Protein AF-A0A2J6TA24-F1 (afdb_monomer)

Structure (mmCIF, N/CA/C/O backbone):
data_AF-A0A2J6TA24-F1
#
_entry.id   AF-A0A2J6TA24-F1
#
loop_
_atom_site.group_PDB
_atom_site.id
_atom_site.type_symbol
_atom_site.label_atom_id
_atom_site.label_alt_id
_atom_site.label_comp_id
_atom_site.label_asym_id
_atom_site.label_entity_id
_atom_site.label_seq_id
_atom_site.pdbx_PDB_ins_code
_atom_site.Cartn_x
_atom_site.Cartn_y
_atom_site.Cartn_z
_atom_site.occupancy
_atom_site.B_iso_or_equiv
_atom_site.auth_seq_id
_atom_site.auth_comp_id
_atom_site.auth_asym_id
_atom_site.auth_atom_id
_atom_site.pdbx_PDB_model_num
ATOM 1 N N . MET A 1 1 ? 54.483 74.176 57.833 1.00 34.94 1 MET A N 1
ATOM 2 C CA . MET A 1 1 ? 53.573 74.358 58.986 1.00 34.94 1 MET A CA 1
ATOM 3 C C . MET A 1 1 ? 52.141 74.205 58.471 1.00 34.94 1 MET A C 1
ATOM 5 O O . MET A 1 1 ? 51.833 74.819 57.466 1.00 34.94 1 MET A O 1
ATOM 9 N N . LYS A 1 2 ? 51.379 73.284 59.084 1.00 38.56 2 LYS A N 1
ATOM 10 C CA . LYS A 1 2 ? 49.949 72.895 58.950 1.00 38.56 2 LYS A CA 1
ATOM 11 C C . LYS A 1 2 ? 49.025 73.611 57.936 1.00 38.56 2 LYS A C 1
ATOM 13 O O . LYS A 1 2 ? 48.916 74.826 57.982 1.00 38.56 2 LYS A O 1
ATOM 18 N N . LEU A 1 3 ? 48.203 72.821 57.226 1.00 31.16 3 LEU A N 1
ATOM 19 C CA . LEU A 1 3 ? 46.722 72.704 57.354 1.00 31.16 3 LEU A CA 1
ATOM 20 C C . LEU A 1 3 ? 46.199 71.888 56.148 1.00 31.16 3 LEU A C 1
ATOM 22 O O . LEU A 1 3 ? 46.428 72.261 55.009 1.00 31.16 3 LEU A O 1
ATOM 26 N N . ASN A 1 4 ? 45.793 70.631 56.329 1.00 32.22 4 ASN A N 1
ATOM 27 C CA . ASN A 1 4 ? 44.495 70.124 56.801 1.00 32.22 4 ASN A CA 1
ATOM 28 C C . ASN A 1 4 ? 43.375 70.215 55.745 1.00 32.22 4 ASN A C 1
ATOM 30 O O . ASN A 1 4 ? 42.898 71.289 55.393 1.00 32.22 4 ASN A O 1
ATOM 34 N N . THR A 1 5 ? 42.974 69.037 55.275 1.00 39.91 5 THR A N 1
ATOM 35 C CA . THR A 1 5 ? 41.894 68.728 54.341 1.00 39.91 5 THR A CA 1
ATOM 36 C C . THR A 1 5 ? 40.567 68.586 55.087 1.00 39.91 5 THR A C 1
ATOM 38 O O . THR A 1 5 ? 40.490 67.846 56.061 1.00 39.91 5 THR A O 1
ATOM 41 N N . SER A 1 6 ? 39.488 69.210 54.605 1.00 37.62 6 SER A N 1
ATOM 42 C CA . SER A 1 6 ? 38.134 68.657 54.767 1.00 37.62 6 SER A CA 1
ATOM 43 C C . SER A 1 6 ? 37.122 69.324 53.830 1.00 37.62 6 SER A C 1
ATOM 45 O O . SER A 1 6 ? 37.245 70.501 53.518 1.00 37.62 6 SER A O 1
ATOM 47 N N . MET A 1 7 ? 36.104 68.531 53.477 1.00 37.00 7 MET A N 1
ATOM 48 C CA . MET A 1 7 ? 34.818 68.864 52.843 1.00 37.00 7 MET A CA 1
ATOM 49 C C . MET A 1 7 ? 34.702 68.737 51.316 1.00 37.00 7 MET A C 1
ATOM 51 O O . MET A 1 7 ? 34.744 69.712 50.579 1.00 37.00 7 MET A O 1
ATOM 55 N N . LEU A 1 8 ? 34.370 67.515 50.877 1.00 39.22 8 LEU A N 1
ATOM 56 C CA . LEU A 1 8 ? 33.421 67.267 49.784 1.00 39.22 8 LEU A CA 1
ATOM 57 C C . LEU A 1 8 ? 32.411 66.184 50.237 1.00 39.22 8 LEU A C 1
ATOM 59 O O . LEU A 1 8 ? 32.807 65.244 50.935 1.00 39.22 8 LEU A O 1
ATOM 63 N N . PRO A 1 9 ? 31.111 66.317 49.910 1.00 41.62 9 PRO A N 1
ATOM 64 C CA . PRO A 1 9 ? 30.047 65.485 50.467 1.00 41.62 9 PRO A CA 1
ATOM 65 C C . PRO A 1 9 ? 29.928 64.106 49.798 1.00 41.62 9 PRO A C 1
ATOM 67 O O . PRO A 1 9 ? 30.135 63.933 48.599 1.00 41.62 9 PRO A O 1
ATOM 70 N N . ARG A 1 10 ? 29.547 63.114 50.613 1.00 39.59 10 ARG A N 1
ATOM 71 C CA . ARG A 1 10 ? 29.231 61.732 50.224 1.00 39.59 10 ARG A CA 1
ATOM 72 C C . ARG A 1 10 ? 27.859 61.658 49.542 1.00 39.59 10 ARG A C 1
ATOM 74 O O . ARG A 1 10 ? 26.855 61.889 50.207 1.00 39.59 10 ARG A O 1
ATOM 81 N N . PHE A 1 11 ? 27.804 61.186 48.298 1.00 43.47 11 PHE A N 1
ATOM 82 C CA . PHE A 1 11 ? 26.601 60.550 47.749 1.00 43.47 11 PHE A CA 1
ATOM 83 C C . PHE A 1 11 ? 26.676 59.039 48.007 1.00 43.47 11 PHE A C 1
ATOM 85 O O . PHE A 1 11 ? 27.570 58.351 47.517 1.00 43.47 11 PHE A O 1
ATOM 92 N N . ARG A 1 12 ? 25.765 58.525 48.843 1.00 44.34 12 ARG A N 1
ATOM 93 C CA . ARG A 1 12 ? 25.599 57.096 49.146 1.00 44.34 12 ARG A CA 1
ATOM 94 C C . ARG A 1 12 ? 24.385 56.545 48.390 1.00 44.34 12 ARG A C 1
ATOM 96 O O . ARG A 1 12 ? 23.278 57.001 48.623 1.00 44.34 12 ARG A O 1
ATOM 103 N N . GLY A 1 13 ? 24.627 55.511 47.583 1.00 51.22 13 GLY A N 1
ATOM 104 C CA . GLY A 1 13 ? 23.856 54.260 47.564 1.00 51.22 13 GLY A CA 1
ATOM 105 C C . GLY A 1 13 ? 22.378 54.284 47.157 1.00 51.22 13 GLY A C 1
ATOM 106 O O . GLY A 1 13 ? 21.516 54.209 48.021 1.00 51.22 13 GLY A O 1
ATOM 107 N N . LEU A 1 14 ? 22.124 54.208 45.851 1.00 45.28 14 LEU A N 1
ATOM 108 C CA . LEU A 1 14 ? 20.935 53.652 45.173 1.00 45.28 14 LEU A CA 1
ATOM 109 C C . LEU A 1 14 ? 21.471 53.331 43.757 1.00 45.28 14 LEU A C 1
ATOM 111 O O . LEU A 1 14 ? 22.055 54.209 43.140 1.00 45.28 14 LEU A O 1
ATOM 115 N N . ASP A 1 15 ? 21.605 52.114 43.230 1.00 54.78 15 ASP A N 1
ATOM 116 C CA . ASP A 1 15 ? 20.541 51.204 42.807 1.00 54.78 15 ASP A CA 1
ATOM 117 C C . ASP A 1 15 ? 21.184 49.930 42.203 1.00 54.78 15 ASP A C 1
ATOM 119 O O . ASP A 1 15 ? 21.179 49.691 40.996 1.00 54.78 15 ASP A O 1
ATOM 123 N N . VAL A 1 16 ? 21.811 49.086 43.028 1.00 52.69 16 VAL A N 1
ATOM 124 C CA . VAL A 1 16 ? 22.274 47.753 42.569 1.00 52.69 16 VAL A CA 1
ATOM 125 C C . VAL A 1 16 ? 21.195 46.688 42.806 1.00 52.69 16 VAL A C 1
ATOM 127 O O . VAL A 1 16 ? 21.101 45.710 42.068 1.00 52.69 16 VAL A O 1
ATOM 130 N N . ARG A 1 17 ? 20.308 46.904 43.787 1.00 48.50 17 ARG A N 1
ATOM 131 C CA . ARG A 1 17 ? 19.247 45.948 44.142 1.00 48.50 17 ARG A CA 1
ATOM 132 C C . ARG A 1 17 ? 18.110 45.894 43.115 1.00 48.50 17 ARG A C 1
ATOM 134 O O . ARG A 1 17 ? 17.566 44.816 42.902 1.00 48.50 17 ARG A O 1
ATOM 141 N N . LEU A 1 18 ? 17.804 47.000 42.430 1.00 46.88 18 LEU A N 1
ATOM 142 C CA . LEU A 1 18 ? 16.722 47.040 41.438 1.00 46.88 18 LEU A CA 1
ATOM 143 C C . LEU A 1 18 ? 17.060 46.254 40.156 1.00 46.88 18 LEU A C 1
ATOM 145 O O . LEU A 1 18 ? 16.196 45.578 39.609 1.00 46.88 18 LEU A O 1
ATOM 149 N N . ARG A 1 19 ? 18.329 46.258 39.716 1.00 48.25 19 ARG A N 1
ATOM 150 C CA . ARG A 1 19 ? 18.761 45.521 38.510 1.00 48.25 19 ARG A CA 1
ATOM 151 C C . ARG A 1 19 ? 18.772 44.000 38.695 1.00 48.25 19 ARG A C 1
ATOM 153 O O . ARG A 1 19 ? 18.521 43.275 37.738 1.00 48.25 19 ARG A O 1
ATOM 160 N N . LEU A 1 20 ? 19.022 43.511 39.911 1.00 49.38 20 LEU A N 1
ATOM 161 C CA . LEU A 1 20 ? 19.014 42.072 40.212 1.00 49.38 20 LEU A CA 1
ATOM 162 C C . LEU A 1 20 ? 17.593 41.485 40.233 1.00 49.38 20 LEU A C 1
ATOM 164 O O . LEU A 1 20 ? 17.397 40.349 39.806 1.00 49.38 20 LEU A O 1
ATOM 168 N N . LEU A 1 21 ? 16.592 42.268 40.652 1.00 49.81 21 LEU A N 1
ATOM 169 C CA . LEU A 1 21 ? 15.184 41.852 40.634 1.00 49.81 21 LEU A CA 1
ATOM 170 C C . LEU A 1 21 ? 14.632 41.722 39.204 1.00 49.81 21 LEU A C 1
ATOM 172 O O . LEU A 1 21 ? 13.911 40.769 38.917 1.00 49.81 21 LEU A O 1
ATOM 176 N N . SER A 1 22 ? 15.019 42.609 38.281 1.00 50.69 22 SER A N 1
ATOM 177 C CA . SER A 1 22 ? 14.573 42.544 36.878 1.00 50.69 22 SER A CA 1
ATOM 178 C C . SER A 1 22 ? 15.133 41.334 36.120 1.00 50.69 22 SER A C 1
ATOM 180 O O . SER A 1 22 ? 14.428 40.745 35.303 1.00 50.69 22 SER A O 1
ATOM 182 N N . VAL A 1 23 ? 16.373 40.921 36.411 1.00 53.31 23 VAL A N 1
ATOM 183 C CA . VAL A 1 23 ? 16.979 39.715 35.813 1.00 53.31 23 VAL A CA 1
ATOM 184 C C . VAL A 1 23 ? 16.347 38.443 36.385 1.00 53.31 23 VAL A C 1
ATOM 186 O O . VAL A 1 23 ? 16.075 37.508 35.635 1.00 53.31 23 VAL A O 1
ATOM 189 N N . ALA A 1 24 ? 16.030 38.417 37.683 1.00 52.88 24 ALA A N 1
ATOM 190 C CA . ALA A 1 24 ? 15.372 37.269 38.307 1.00 52.88 24 ALA A CA 1
ATOM 191 C C . ALA A 1 24 ? 13.962 37.013 37.737 1.00 52.88 24 ALA A C 1
ATOM 193 O O . ALA A 1 24 ? 13.605 35.864 37.482 1.00 52.88 24 ALA A O 1
ATOM 194 N N . VAL A 1 25 ? 13.181 38.063 37.457 1.00 53.34 25 VAL A N 1
ATOM 195 C CA . VAL A 1 25 ? 11.831 37.922 36.873 1.00 53.34 25 VAL A CA 1
ATOM 196 C C . VAL A 1 25 ? 11.879 37.412 35.422 1.00 53.34 25 VAL A C 1
ATOM 198 O O . VAL A 1 25 ? 11.054 36.583 35.039 1.00 53.34 25 VAL A O 1
ATOM 201 N N . LEU A 1 26 ? 12.880 37.812 34.629 1.00 49.28 26 LEU A N 1
ATOM 202 C CA . LEU A 1 26 ? 13.069 37.320 33.254 1.00 49.28 26 LEU A CA 1
ATOM 203 C C . LEU A 1 26 ? 13.514 35.847 33.193 1.00 49.28 26 LEU A C 1
ATOM 205 O O . LEU A 1 26 ? 13.104 35.122 32.284 1.00 49.28 26 LEU A O 1
ATOM 209 N N . VAL A 1 27 ? 14.289 35.375 34.175 1.00 52.00 27 VAL A N 1
ATOM 210 C CA . VAL A 1 27 ? 14.701 33.960 34.269 1.00 52.00 27 VAL A CA 1
ATOM 211 C C . VAL A 1 27 ? 13.534 33.064 34.710 1.00 52.00 27 VAL A C 1
ATOM 213 O O . VAL A 1 27 ? 13.377 31.957 34.200 1.00 52.00 27 VAL A O 1
ATOM 216 N N . VAL A 1 28 ? 12.643 33.547 35.583 1.00 50.69 28 VAL A N 1
ATOM 217 C CA . VAL A 1 28 ? 11.451 32.781 36.002 1.00 50.69 28 VAL A CA 1
ATOM 218 C C . VAL A 1 28 ? 10.386 32.726 34.892 1.00 50.69 28 VAL A C 1
ATOM 220 O O . VAL A 1 28 ? 9.741 31.690 34.699 1.00 50.69 28 VAL A O 1
ATOM 223 N N . ALA A 1 29 ? 10.246 33.790 34.093 1.00 48.44 29 ALA A N 1
ATOM 224 C CA . ALA A 1 29 ? 9.332 33.805 32.945 1.00 48.44 29 ALA A CA 1
ATOM 225 C C . ALA A 1 29 ? 9.790 32.884 31.792 1.00 48.44 29 ALA A C 1
ATOM 227 O O . ALA A 1 29 ? 8.957 32.288 31.109 1.00 48.44 29 ALA A O 1
ATOM 228 N N . SER A 1 30 ? 11.102 32.707 31.603 1.00 47.84 30 SER A N 1
ATOM 229 C CA . SER A 1 30 ? 11.664 31.779 30.605 1.00 47.84 30 SER A CA 1
ATOM 230 C C . SER A 1 30 ? 11.725 30.325 31.092 1.00 47.84 30 SER A C 1
ATOM 232 O O . SER A 1 30 ? 11.632 29.406 30.283 1.00 47.84 30 SER A O 1
ATOM 234 N N . ALA A 1 31 ? 11.773 30.083 32.405 1.00 44.00 31 ALA A N 1
ATOM 235 C CA . ALA A 1 31 ? 11.663 28.728 32.952 1.00 44.00 31 ALA A CA 1
ATOM 236 C C . ALA A 1 31 ? 10.246 28.139 32.805 1.00 44.00 31 ALA A C 1
ATOM 238 O O . ALA A 1 31 ? 10.090 26.934 32.618 1.00 44.00 31 ALA A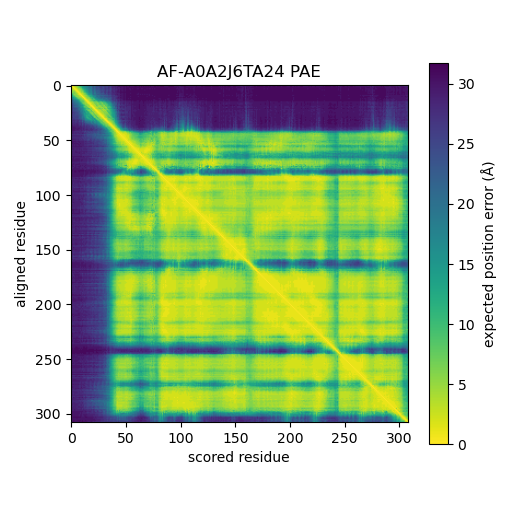 O 1
ATOM 239 N N . SER A 1 32 ? 9.208 28.980 32.829 1.00 42.41 32 SER A N 1
ATOM 240 C CA . SER A 1 32 ? 7.808 28.528 32.771 1.00 42.41 32 SER A CA 1
ATOM 241 C C . SER A 1 32 ? 7.370 28.050 31.378 1.00 42.41 32 SER A C 1
ATOM 243 O O . SER A 1 32 ? 6.426 27.273 31.264 1.00 42.41 32 SER A O 1
ATOM 245 N N . THR A 1 33 ? 8.067 28.455 30.312 1.00 44.00 33 THR A N 1
ATOM 246 C CA . THR A 1 33 ? 7.802 27.983 28.938 1.00 44.00 33 THR A CA 1
ATOM 247 C C . THR A 1 33 ? 8.558 26.700 28.583 1.00 44.00 33 THR A C 1
ATOM 249 O O . THR A 1 33 ? 8.147 25.985 27.673 1.00 44.00 33 THR A O 1
ATOM 252 N N . ALA A 1 34 ? 9.603 26.338 29.337 1.00 43.16 34 ALA A N 1
ATOM 253 C CA . ALA A 1 34 ? 10.367 25.105 29.123 1.00 43.16 34 ALA A CA 1
ATOM 254 C C . ALA A 1 34 ? 9.703 23.844 29.720 1.00 43.16 34 ALA A C 1
ATOM 256 O O . ALA A 1 34 ? 10.056 22.726 29.354 1.00 43.16 34 ALA A O 1
ATOM 257 N N . LEU A 1 35 ? 8.709 24.001 30.602 1.00 40.22 35 LEU A N 1
ATOM 258 C CA . LEU A 1 35 ? 7.983 22.891 31.242 1.00 40.22 35 LEU A CA 1
ATOM 259 C C . LEU A 1 35 ? 6.760 22.393 30.449 1.00 40.22 35 LEU A C 1
ATOM 261 O O . LEU A 1 35 ? 6.111 21.438 30.867 1.00 40.22 35 LEU A O 1
ATOM 265 N N . ALA A 1 36 ? 6.471 22.980 29.282 1.00 41.53 36 ALA A N 1
ATOM 266 C CA . ALA A 1 36 ? 5.414 22.518 28.377 1.00 41.53 36 ALA A CA 1
ATOM 267 C C . ALA A 1 36 ? 5.897 21.503 27.322 1.00 41.53 36 ALA A C 1
ATOM 269 O O . ALA A 1 36 ? 5.112 21.072 26.479 1.00 41.53 36 ALA A O 1
ATOM 270 N N . ALA A 1 37 ? 7.154 21.048 27.386 1.00 41.81 37 ALA A N 1
ATOM 271 C CA . ALA A 1 37 ? 7.550 19.794 26.753 1.00 41.81 37 ALA A CA 1
ATOM 272 C C . ALA A 1 37 ? 7.026 18.641 27.619 1.00 41.81 37 ALA A C 1
ATOM 274 O O . ALA A 1 37 ? 7.776 17.960 28.320 1.00 41.81 37 ALA A O 1
ATOM 275 N N . GLY A 1 38 ? 5.701 18.472 27.628 1.00 39.44 38 GLY A N 1
ATOM 276 C CA . GLY A 1 38 ? 5.059 17.336 28.257 1.00 39.44 38 GLY A CA 1
ATOM 277 C C . GLY A 1 38 ? 5.703 16.071 27.710 1.00 39.44 38 GLY A C 1
ATOM 278 O O . GLY A 1 38 ? 5.544 15.742 26.536 1.00 39.44 38 GLY A O 1
ATOM 279 N N . SER A 1 39 ? 6.447 15.370 28.563 1.00 47.97 39 SER A N 1
ATOM 280 C CA . SER A 1 39 ? 6.781 13.967 28.364 1.00 47.97 39 SER A CA 1
ATOM 281 C C . SER A 1 39 ? 5.452 13.231 28.251 1.00 4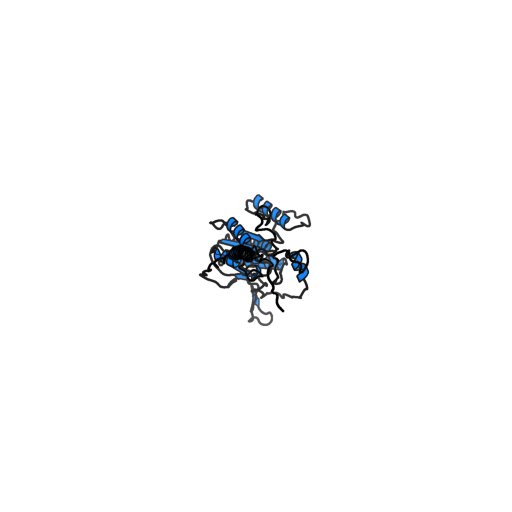7.97 39 SER A C 1
ATOM 283 O O . SER A 1 39 ? 4.842 12.841 29.249 1.00 47.97 39 SER A O 1
ATOM 285 N N . ARG A 1 40 ? 4.929 13.141 27.025 1.00 57.09 40 ARG A N 1
ATOM 286 C CA . ARG A 1 40 ? 3.750 12.351 26.710 1.00 57.09 40 ARG A CA 1
ATOM 287 C C . ARG A 1 40 ? 4.132 10.944 27.139 1.00 57.09 40 ARG A C 1
ATOM 289 O O . ARG A 1 40 ? 5.036 10.354 26.544 1.00 57.09 40 ARG A O 1
ATOM 296 N N . ARG A 1 41 ? 3.541 10.458 28.239 1.00 51.69 41 ARG A N 1
ATOM 297 C CA . ARG A 1 41 ? 3.790 9.105 28.751 1.00 51.69 41 ARG A CA 1
ATOM 298 C C . ARG A 1 41 ? 3.716 8.166 27.554 1.00 51.69 41 ARG A C 1
ATOM 300 O O . ARG A 1 41 ? 2.657 8.058 26.940 1.00 51.69 41 ARG A O 1
ATOM 307 N N . ARG A 1 42 ? 4.839 7.538 27.190 1.00 64.88 42 ARG A N 1
ATOM 308 C CA . ARG A 1 42 ? 4.854 6.533 26.125 1.00 64.88 42 ARG A CA 1
ATOM 309 C C . ARG A 1 42 ? 3.857 5.456 26.543 1.00 64.88 42 ARG A C 1
ATOM 311 O O . ARG A 1 42 ? 4.084 4.786 27.550 1.00 64.88 42 ARG A O 1
ATOM 318 N N . LYS A 1 43 ? 2.726 5.352 25.836 1.00 78.62 43 LYS A N 1
ATOM 319 C CA . LYS A 1 43 ? 1.737 4.304 26.098 1.00 78.62 43 LYS A CA 1
ATOM 320 C C . LYS A 1 43 ? 2.441 2.972 25.842 1.00 78.62 43 LYS A C 1
ATOM 322 O O . LYS A 1 43 ? 3.005 2.771 24.767 1.00 78.62 43 LYS A O 1
ATOM 327 N N . ILE A 1 44 ? 2.482 2.112 26.855 1.00 83.69 44 ILE A N 1
ATOM 328 C CA . ILE A 1 44 ? 3.054 0.773 26.717 1.00 83.69 44 ILE A CA 1
ATOM 329 C C . ILE A 1 44 ? 2.131 -0.004 25.778 1.00 83.69 44 ILE A C 1
ATOM 331 O O . ILE A 1 44 ? 0.927 -0.068 26.018 1.00 83.69 44 ILE A O 1
ATOM 335 N N . ILE A 1 45 ? 2.693 -0.555 24.703 1.00 85.44 45 ILE A N 1
ATOM 336 C CA . ILE A 1 45 ? 1.971 -1.432 23.782 1.00 85.44 45 ILE A CA 1
ATOM 337 C C . ILE A 1 45 ? 2.154 -2.857 24.293 1.00 85.44 45 ILE A C 1
ATOM 339 O O . ILE A 1 45 ? 3.272 -3.373 24.309 1.00 85.44 45 ILE A O 1
ATOM 343 N N . MET A 1 46 ? 1.059 -3.483 24.710 1.00 84.56 46 MET A N 1
ATOM 344 C CA . MET A 1 46 ? 1.050 -4.889 25.095 1.00 84.56 46 MET A CA 1
ATOM 345 C C . MET A 1 46 ? 0.670 -5.719 23.871 1.00 84.56 46 MET A C 1
ATOM 347 O O . MET A 1 46 ? -0.453 -5.639 23.386 1.00 84.56 46 MET A O 1
ATOM 351 N N . LEU A 1 47 ? 1.617 -6.496 23.346 1.00 86.06 47 LEU A N 1
ATOM 352 C CA . LEU A 1 47 ? 1.374 -7.370 22.201 1.00 86.06 47 LEU A CA 1
ATOM 353 C C . LEU A 1 47 ? 1.053 -8.775 22.695 1.00 86.06 47 LEU A C 1
ATOM 355 O O . LEU A 1 47 ? 1.916 -9.453 23.244 1.00 86.06 47 LEU A O 1
ATOM 359 N N . GLU A 1 48 ? -0.168 -9.240 22.454 1.00 81.12 48 GLU A N 1
ATOM 360 C CA . GLU A 1 48 ? -0.512 -10.642 22.714 1.00 81.12 48 GLU A CA 1
ATOM 361 C C . GLU A 1 48 ? 0.144 -11.574 21.670 1.00 81.12 48 GLU A C 1
ATOM 363 O O . GLU A 1 48 ? 0.499 -12.709 21.975 1.00 81.12 48 GLU A O 1
ATOM 368 N N . LYS A 1 49 ? 0.364 -11.096 20.434 1.00 79.25 49 LYS A N 1
ATOM 369 C CA . LYS A 1 49 ? 1.138 -11.799 19.395 1.00 79.25 49 LYS A CA 1
ATOM 370 C C . LYS A 1 49 ? 1.778 -10.807 18.422 1.00 79.25 49 LYS A C 1
ATOM 372 O O . LYS A 1 49 ? 1.182 -9.781 18.118 1.00 79.25 49 LYS A O 1
ATOM 377 N N . SER A 1 50 ? 2.954 -11.155 17.908 1.00 84.00 50 SER A N 1
ATOM 378 C CA . SER A 1 50 ? 3.690 -10.445 16.851 1.00 84.00 50 SER A CA 1
ATOM 379 C C . SER A 1 50 ? 4.408 -11.478 15.975 1.00 84.00 50 SER A C 1
ATOM 381 O O . SER A 1 50 ? 4.759 -12.545 16.493 1.00 84.00 50 SER A O 1
ATOM 383 N N . GLY A 1 51 ? 4.592 -11.245 14.671 1.00 82.81 51 GLY A N 1
ATOM 384 C CA . GLY A 1 51 ? 5.234 -12.253 13.830 1.00 82.81 51 GLY A CA 1
ATOM 385 C C . GLY A 1 51 ? 5.450 -11.883 12.366 1.00 82.81 51 GLY A C 1
ATOM 386 O O . GLY A 1 51 ? 6.000 -10.840 12.049 1.00 82.81 51 GLY A O 1
ATOM 387 N N . GLY A 1 52 ? 5.172 -12.850 11.496 1.00 81.38 52 GLY A N 1
ATOM 388 C CA . GLY A 1 52 ? 5.401 -12.794 10.055 1.00 81.38 52 GLY A CA 1
ATOM 389 C C . GLY A 1 52 ? 5.013 -14.123 9.436 1.00 81.38 52 GLY A C 1
ATOM 390 O O . GLY A 1 52 ? 5.524 -15.164 9.851 1.00 81.38 52 GLY A O 1
ATOM 391 N N . PHE A 1 53 ? 4.123 -14.128 8.448 1.00 82.56 53 PHE A N 1
ATOM 392 C CA . PHE A 1 53 ? 3.842 -15.319 7.652 1.00 82.56 53 PHE A CA 1
ATOM 393 C C . PHE A 1 53 ? 3.729 -15.002 6.169 1.00 82.56 53 PHE A C 1
ATOM 395 O O . PHE A 1 53 ? 3.201 -13.971 5.769 1.00 82.56 53 PHE A O 1
ATOM 402 N N . LYS A 1 54 ? 4.185 -15.946 5.344 1.00 85.25 54 LYS A N 1
ATOM 403 C CA . LYS A 1 54 ? 4.065 -15.863 3.889 1.00 85.25 54 LYS A CA 1
ATOM 404 C C . LYS A 1 54 ? 2.693 -16.373 3.442 1.00 85.25 54 LYS A C 1
ATOM 406 O O . LYS A 1 54 ? 2.188 -17.359 3.995 1.00 85.25 54 LYS A O 1
ATOM 411 N N . ILE A 1 55 ? 2.105 -15.737 2.435 1.00 85.81 55 ILE A N 1
ATOM 412 C CA . ILE A 1 55 ? 0.801 -16.106 1.875 1.00 85.81 55 ILE A CA 1
ATOM 413 C C . ILE A 1 55 ? 0.805 -16.027 0.347 1.00 85.81 55 ILE A C 1
ATOM 415 O O . ILE A 1 55 ? 1.498 -15.201 -0.241 1.00 85.81 55 ILE A O 1
ATOM 419 N N . GLY A 1 56 ? 0.063 -16.934 -0.289 1.00 84.44 56 GLY A N 1
ATOM 420 C CA . GLY A 1 56 ? 0.043 -17.079 -1.743 1.00 84.44 56 GLY A CA 1
ATOM 421 C C . GLY A 1 56 ? 1.385 -17.534 -2.331 1.00 84.44 56 GLY A C 1
ATOM 422 O O . GLY A 1 56 ? 2.178 -18.223 -1.670 1.00 84.44 56 GLY A O 1
ATOM 423 N N . GLY A 1 57 ? 1.605 -17.112 -3.578 1.00 83.38 57 GLY A N 1
ATOM 424 C CA . GLY A 1 57 ? 2.775 -17.376 -4.414 1.00 83.38 57 GLY A CA 1
ATOM 425 C C . GLY A 1 57 ? 2.756 -18.699 -5.170 1.00 83.38 57 GLY A C 1
ATOM 426 O O . GLY A 1 57 ? 1.843 -19.512 -5.041 1.00 83.38 57 GLY A O 1
ATOM 427 N N . THR A 1 58 ? 3.791 -18.888 -5.979 1.00 88.62 58 THR A N 1
ATOM 428 C CA . THR A 1 58 ? 3.924 -19.982 -6.946 1.00 88.62 58 THR A CA 1
ATOM 429 C C . THR A 1 58 ? 5.164 -20.806 -6.625 1.00 88.62 58 THR A C 1
ATOM 431 O O . THR A 1 58 ? 6.140 -20.292 -6.073 1.00 88.62 58 THR A O 1
ATOM 434 N N . VAL A 1 59 ? 5.130 -22.091 -6.970 1.00 90.25 59 VAL A N 1
ATOM 435 C CA . VAL A 1 59 ? 6.314 -22.953 -6.974 1.00 90.25 59 VAL A CA 1
ATOM 436 C C . VAL A 1 59 ? 6.656 -23.268 -8.423 1.00 90.25 59 VAL A C 1
ATOM 438 O O . VAL A 1 59 ? 5.827 -23.831 -9.132 1.00 90.25 59 VAL A O 1
ATOM 441 N N . ILE A 1 60 ? 7.853 -22.885 -8.861 1.00 90.88 60 ILE A N 1
ATOM 442 C CA . ILE A 1 60 ? 8.395 -23.267 -10.171 1.00 90.88 60 ILE A CA 1
ATOM 443 C C . ILE A 1 60 ? 9.479 -24.329 -9.990 1.00 90.88 60 ILE A C 1
ATOM 445 O O . ILE A 1 60 ? 10.086 -24.423 -8.922 1.00 90.88 60 ILE A O 1
ATOM 449 N N . THR A 1 61 ? 9.711 -25.126 -11.028 1.00 92.81 61 THR A N 1
ATOM 450 C CA . THR A 1 61 ? 10.737 -26.178 -11.042 1.00 92.81 61 THR A CA 1
ATOM 451 C C . THR A 1 61 ? 11.880 -25.752 -11.953 1.00 92.81 61 THR A C 1
ATOM 453 O O . THR A 1 61 ? 11.636 -25.114 -12.978 1.00 92.81 61 THR A O 1
ATOM 456 N N . ASP A 1 62 ? 13.113 -26.078 -11.577 1.00 88.81 62 ASP A N 1
ATOM 457 C CA . ASP A 1 62 ? 14.281 -25.827 -12.411 1.00 88.81 62 ASP A CA 1
ATOM 458 C C . ASP A 1 62 ? 14.202 -26.620 -13.729 1.00 88.81 62 ASP A C 1
ATOM 460 O O . ASP A 1 62 ? 13.859 -27.803 -13.748 1.00 88.81 62 ASP A O 1
ATOM 464 N N . GLY A 1 63 ? 14.521 -25.957 -14.844 1.00 87.69 63 GLY A N 1
ATOM 465 C CA . GLY A 1 63 ? 14.428 -26.556 -16.179 1.00 87.69 63 GLY A CA 1
ATOM 466 C C . GLY A 1 63 ? 15.493 -27.621 -16.468 1.00 87.69 63 GLY A C 1
ATOM 467 O O . GLY A 1 63 ? 15.347 -28.374 -17.427 1.00 87.69 63 GLY A O 1
ATOM 468 N N . THR A 1 64 ? 16.556 -27.692 -15.660 1.00 90.50 64 THR A N 1
ATOM 469 C CA . THR A 1 64 ? 17.680 -28.631 -15.815 1.00 90.50 64 THR A CA 1
ATOM 470 C C . THR A 1 64 ? 17.675 -29.749 -14.772 1.00 90.50 64 THR A C 1
ATOM 472 O O . THR A 1 64 ? 18.145 -30.851 -15.054 1.00 90.50 64 THR A O 1
ATOM 475 N N . ASN A 1 65 ? 17.106 -29.506 -13.589 1.00 89.06 65 ASN A N 1
ATOM 476 C CA . ASN A 1 65 ? 16.968 -30.481 -12.514 1.00 89.06 65 ASN A CA 1
ATOM 477 C C . ASN A 1 65 ? 15.553 -30.446 -11.901 1.00 89.06 65 ASN A C 1
ATOM 479 O O . ASN A 1 65 ? 15.292 -29.636 -11.009 1.00 89.06 65 ASN A O 1
ATOM 483 N N . PRO A 1 66 ? 14.664 -31.387 -12.273 1.00 87.81 66 PRO A N 1
ATOM 484 C CA . PRO A 1 66 ? 13.286 -31.438 -11.778 1.00 87.81 66 PRO A CA 1
ATOM 485 C C . PRO A 1 66 ? 13.134 -31.576 -10.254 1.00 87.81 66 PRO A C 1
ATOM 487 O O . PRO A 1 66 ? 12.052 -31.346 -9.722 1.00 87.81 66 PRO A O 1
ATOM 490 N N . ASN A 1 67 ? 14.199 -31.946 -9.535 1.00 92.19 67 ASN A N 1
ATOM 491 C CA . ASN A 1 67 ? 14.190 -32.054 -8.074 1.00 92.19 67 ASN A CA 1
ATOM 492 C C . ASN A 1 67 ? 14.466 -30.717 -7.363 1.00 92.19 67 ASN A C 1
ATOM 494 O O . ASN A 1 67 ? 14.434 -30.663 -6.133 1.00 92.19 67 ASN A O 1
ATOM 498 N N . GLN A 1 68 ? 14.765 -29.643 -8.099 1.00 90.56 68 GLN A N 1
ATOM 499 C CA . GLN A 1 68 ? 15.001 -28.313 -7.541 1.00 90.56 68 GLN A CA 1
ATOM 500 C C . GLN A 1 68 ? 13.806 -27.399 -7.819 1.00 90.56 68 GLN A C 1
ATOM 502 O O . GLN A 1 68 ? 13.384 -27.232 -8.960 1.00 90.56 68 GLN A O 1
ATOM 507 N N . THR A 1 69 ? 13.262 -26.786 -6.766 1.00 92.69 69 THR A N 1
ATOM 508 C CA . THR A 1 69 ? 12.079 -25.916 -6.854 1.00 92.69 69 THR A CA 1
ATOM 509 C C . THR A 1 69 ? 12.327 -24.546 -6.236 1.00 92.69 69 THR A C 1
ATOM 511 O O . THR A 1 69 ? 13.014 -24.444 -5.218 1.00 92.69 69 THR A O 1
ATOM 514 N N . LEU A 1 70 ? 11.683 -23.508 -6.772 1.00 88.75 70 LEU A N 1
ATOM 515 C CA . LEU A 1 70 ? 11.682 -22.150 -6.231 1.00 88.75 70 LEU A CA 1
ATOM 516 C C . LEU A 1 70 ? 10.264 -21.740 -5.817 1.00 88.75 70 LEU A C 1
ATOM 518 O O . LEU A 1 70 ? 9.358 -21.680 -6.640 1.00 88.75 70 LEU A O 1
ATOM 522 N N . SER A 1 71 ? 10.092 -21.408 -4.535 1.00 89.56 71 SER A N 1
ATOM 523 C CA . SER A 1 71 ? 8.886 -20.761 -4.005 1.00 89.56 71 SER A CA 1
ATOM 524 C C . SER A 1 71 ? 9.004 -19.240 -4.115 1.00 89.56 71 SER A C 1
ATOM 526 O O . SER A 1 71 ? 9.766 -18.633 -3.363 1.00 89.56 71 SER A O 1
ATOM 528 N N . CYS A 1 72 ? 8.222 -18.623 -4.993 1.00 87.25 72 CYS A N 1
ATOM 529 C CA . CYS A 1 72 ? 8.336 -17.212 -5.362 1.00 87.25 72 CYS A CA 1
ATOM 530 C C . CYS A 1 72 ? 6.973 -16.500 -5.386 1.00 87.25 72 CYS A C 1
ATOM 532 O O . CYS A 1 72 ? 5.923 -17.119 -5.214 1.00 87.25 72 CYS A O 1
ATOM 534 N N . ASN A 1 73 ? 6.995 -15.175 -5.553 1.00 88.12 73 ASN A N 1
ATOM 535 C CA . ASN A 1 73 ? 5.821 -14.299 -5.638 1.00 88.12 73 ASN A CA 1
ATOM 536 C C . ASN A 1 73 ? 4.833 -14.415 -4.448 1.00 88.12 73 ASN A C 1
ATOM 538 O O . ASN A 1 73 ? 3.620 -14.345 -4.635 1.00 88.12 73 ASN A O 1
ATOM 542 N N . ARG A 1 74 ? 5.328 -14.625 -3.221 1.00 83.69 74 ARG A N 1
ATOM 543 C CA . ARG A 1 74 ? 4.491 -14.674 -2.001 1.00 83.69 74 ARG A CA 1
ATOM 544 C C . ARG A 1 74 ? 4.307 -13.269 -1.423 1.00 83.69 74 ARG A C 1
ATOM 546 O O . ARG A 1 74 ? 5.229 -12.480 -1.514 1.00 83.69 74 ARG A O 1
ATOM 553 N N . GLY A 1 75 ? 3.188 -12.983 -0.766 1.00 68.75 75 GLY A N 1
ATOM 554 C CA . GLY A 1 75 ? 3.052 -11.825 0.130 1.00 68.75 75 GLY A CA 1
ATOM 555 C C . GLY A 1 75 ? 3.415 -12.174 1.582 1.00 68.75 75 GLY A C 1
ATOM 556 O O . GLY A 1 75 ? 3.572 -13.359 1.896 1.00 68.75 75 GLY A O 1
ATOM 557 N N . CYS A 1 76 ? 3.549 -11.188 2.481 1.00 65.44 76 CYS A N 1
ATOM 558 C CA . CYS A 1 76 ? 3.872 -11.416 3.906 1.00 65.44 76 CYS A CA 1
ATOM 559 C C . CYS A 1 76 ? 3.039 -10.550 4.877 1.00 65.44 76 CYS A C 1
ATOM 561 O O . CYS A 1 76 ? 2.955 -9.346 4.651 1.00 65.44 76 CYS A O 1
ATOM 563 N N . ILE A 1 77 ? 2.434 -11.145 5.929 1.00 61.53 77 ILE A N 1
ATOM 564 C CA . ILE A 1 77 ? 1.471 -10.501 6.866 1.00 61.53 77 ILE A CA 1
ATOM 565 C C . ILE A 1 77 ? 1.489 -11.117 8.320 1.00 61.53 77 ILE A C 1
ATOM 567 O O . ILE A 1 77 ? 2.083 -12.177 8.486 1.00 61.53 77 ILE A O 1
ATOM 571 N N . ASP A 1 78 ? 0.824 -10.508 9.342 1.00 51.19 78 ASP A N 1
ATOM 572 C CA . ASP A 1 78 ? 0.743 -10.845 10.810 1.00 51.19 78 ASP A CA 1
ATOM 573 C C . ASP A 1 78 ? -0.684 -10.834 11.490 1.00 51.19 78 ASP A C 1
ATOM 575 O O . ASP A 1 78 ? -1.188 -9.760 11.774 1.00 51.19 78 ASP A O 1
ATOM 579 N N . PRO A 1 79 ? -1.326 -11.941 11.939 1.00 45.97 79 PRO A N 1
ATOM 580 C CA . PRO A 1 79 ? -2.812 -12.088 12.045 1.00 45.97 79 PRO A CA 1
ATOM 581 C C . PRO A 1 79 ? -3.565 -11.752 13.374 1.00 45.97 79 PRO A C 1
ATOM 583 O O . PRO A 1 79 ? -3.100 -12.283 14.386 1.00 45.97 79 PRO A O 1
ATOM 586 N N . ARG A 1 80 ? -4.751 -11.040 13.353 1.00 48.59 80 ARG A N 1
ATOM 587 C CA . ARG A 1 80 ? -5.921 -10.867 14.323 1.00 48.59 80 ARG A CA 1
ATOM 588 C C . ARG A 1 80 ? -7.240 -10.201 13.740 1.00 48.59 80 ARG A C 1
ATOM 590 O O . ARG A 1 80 ? -7.295 -9.999 12.541 1.00 48.59 80 ARG A O 1
ATOM 597 N N . LYS A 1 81 ? -8.297 -9.911 14.555 1.00 59.41 81 LYS A N 1
ATOM 598 C CA . LYS A 1 81 ? -9.694 -9.453 14.207 1.00 59.41 81 LYS A CA 1
ATOM 599 C C . LYS A 1 81 ? -9.865 -7.918 14.033 1.00 59.41 81 LYS A C 1
ATOM 601 O O . LYS A 1 81 ? -9.420 -7.179 14.892 1.00 59.41 81 LYS A O 1
ATOM 606 N N . ILE A 1 82 ? -10.561 -7.477 12.980 1.00 68.88 82 ILE A N 1
ATOM 607 C CA . ILE A 1 82 ? -10.434 -6.169 12.294 1.00 68.88 82 ILE A CA 1
ATOM 608 C C . ILE A 1 82 ? -8.984 -5.738 12.068 1.00 68.88 82 ILE A C 1
ATOM 610 O O . ILE A 1 82 ? -8.253 -5.350 12.969 1.00 68.88 82 ILE A O 1
ATOM 614 N N . SER A 1 83 ? -8.571 -5.808 10.817 1.00 80.19 83 SER A N 1
ATOM 615 C CA . SER A 1 83 ? -7.177 -5.833 10.419 1.00 80.19 83 SER A CA 1
ATOM 616 C C . SER A 1 83 ? -6.847 -4.630 9.568 1.00 80.19 83 SER A C 1
ATOM 618 O O . SER A 1 83 ? -7.282 -4.558 8.417 1.00 80.19 83 SER A O 1
ATOM 620 N N . LEU A 1 84 ? -6.035 -3.719 10.102 1.00 89.50 84 LEU A N 1
ATOM 621 C CA . LEU A 1 84 ? -5.464 -2.639 9.308 1.00 89.50 84 LEU A CA 1
ATOM 622 C C . LEU A 1 84 ? -4.281 -3.181 8.512 1.00 89.50 84 LEU A C 1
ATOM 624 O O . LEU A 1 84 ? -3.205 -3.415 9.066 1.00 89.50 84 LEU A O 1
ATOM 628 N N . VAL A 1 85 ? -4.475 -3.378 7.212 1.00 92.44 85 VAL A N 1
ATOM 629 C CA . VAL A 1 85 ? -3.426 -3.792 6.280 1.00 92.44 85 VAL A CA 1
ATOM 630 C C . VAL A 1 85 ? -2.764 -2.558 5.692 1.00 92.44 85 VAL A C 1
ATOM 632 O O . VAL A 1 85 ? -3.256 -1.957 4.741 1.00 92.44 85 VAL A O 1
ATOM 635 N N . LEU A 1 86 ? -1.635 -2.182 6.287 1.00 94.06 86 LEU A N 1
ATOM 636 C CA . LEU A 1 86 ? -0.792 -1.080 5.852 1.00 94.06 86 LEU A CA 1
ATOM 637 C C . LEU A 1 86 ? 0.014 -1.511 4.624 1.00 94.06 86 LEU A C 1
ATOM 639 O O . LEU A 1 86 ? 0.856 -2.415 4.703 1.00 94.06 86 LEU A O 1
ATOM 643 N N . TRP A 1 87 ? -0.248 -0.855 3.496 1.00 94.31 87 TRP A N 1
ATOM 644 C CA . TRP A 1 87 ? 0.277 -1.225 2.188 1.00 94.31 87 TRP A CA 1
ATOM 645 C C . TRP A 1 87 ? 0.810 0.001 1.433 1.00 94.31 87 TRP A C 1
ATOM 647 O O . TRP A 1 87 ? 0.067 0.860 0.968 1.00 94.31 87 TRP A O 1
ATOM 657 N N . HIS A 1 88 ? 2.129 0.079 1.281 1.00 93.12 88 HIS A N 1
ATOM 658 C CA . HIS A 1 88 ? 2.789 1.100 0.468 1.00 93.12 88 HIS A CA 1
ATOM 659 C C . HIS A 1 88 ? 3.197 0.500 -0.877 1.00 93.12 88 HIS A C 1
ATOM 661 O O . HIS A 1 88 ? 3.524 -0.678 -0.936 1.00 93.12 88 HIS A O 1
ATOM 667 N N . SER A 1 89 ? 3.265 1.306 -1.934 1.00 88.31 89 SER A N 1
ATOM 668 C CA . SER A 1 89 ? 3.697 0.890 -3.283 1.00 88.31 89 SER A CA 1
ATOM 669 C C . SER A 1 89 ? 5.110 0.299 -3.371 1.00 88.31 89 SER A C 1
ATOM 671 O O . SER A 1 89 ? 5.426 -0.359 -4.363 1.00 88.31 89 SER A O 1
ATOM 673 N N . SER A 1 90 ? 5.958 0.602 -2.382 1.00 86.75 90 SER A N 1
ATOM 674 C CA . SER A 1 90 ? 7.360 0.161 -2.320 1.00 86.75 90 SER A CA 1
ATOM 675 C C . SER A 1 90 ? 7.834 -0.388 -0.980 1.00 86.75 90 SER A C 1
ATOM 677 O O . SER A 1 90 ? 8.805 -1.136 -0.953 1.00 86.75 90 SER A O 1
ATOM 679 N N . SER A 1 91 ? 7.289 0.039 0.162 1.00 87.12 91 SER A N 1
ATOM 680 C CA . SER A 1 91 ? 7.911 -0.313 1.440 1.00 87.12 91 SER A CA 1
ATOM 681 C C . SER A 1 91 ? 7.005 -0.137 2.632 1.00 87.12 91 SER A C 1
ATOM 683 O O . SER A 1 91 ? 6.531 0.962 2.902 1.00 87.12 91 SER A O 1
ATOM 685 N N . THR A 1 92 ? 6.925 -1.172 3.456 1.00 89.44 92 THR A N 1
ATOM 686 C CA . THR A 1 92 ? 6.306 -1.085 4.780 1.00 89.44 92 THR A CA 1
ATOM 687 C C . THR A 1 92 ? 7.032 -0.129 5.737 1.00 89.44 92 THR A C 1
ATOM 689 O O . THR A 1 92 ? 6.434 0.320 6.714 1.00 89.44 92 THR A O 1
ATOM 692 N N . GLN A 1 93 ? 8.284 0.256 5.447 1.00 87.31 93 GLN A N 1
ATOM 693 C CA . GLN A 1 93 ? 9.077 1.172 6.277 1.00 87.31 93 GLN A CA 1
ATOM 694 C C . GLN A 1 93 ? 8.385 2.519 6.521 1.00 87.31 93 GLN A C 1
ATOM 696 O O . GLN A 1 93 ? 8.575 3.097 7.591 1.00 87.31 93 GLN A O 1
ATOM 701 N N . VAL A 1 94 ? 7.581 3.007 5.569 1.00 87.62 94 VAL A N 1
ATOM 702 C CA . VAL A 1 94 ? 6.902 4.312 5.678 1.00 87.62 94 VAL A CA 1
ATOM 703 C C . VAL A 1 94 ? 5.900 4.376 6.833 1.00 87.62 94 VAL A C 1
ATOM 705 O O . VAL A 1 94 ? 5.597 5.459 7.320 1.00 87.62 94 VAL A O 1
ATOM 708 N N . PHE A 1 95 ? 5.391 3.224 7.278 1.00 91.75 95 PHE A N 1
ATOM 709 C CA . PHE A 1 95 ? 4.411 3.133 8.359 1.00 91.75 95 PHE A CA 1
ATOM 710 C C . PHE A 1 95 ? 5.032 2.860 9.727 1.00 91.75 95 PHE A C 1
ATOM 712 O O . PHE A 1 95 ? 4.307 2.830 10.719 1.00 91.75 95 PHE A O 1
ATOM 719 N N . GLN A 1 96 ? 6.336 2.581 9.785 1.00 90.38 96 GLN A N 1
ATOM 720 C CA . GLN A 1 96 ? 7.035 2.268 11.031 1.00 90.38 96 GLN A CA 1
ATOM 721 C C . GLN A 1 96 ? 7.386 3.570 11.750 1.00 90.38 96 GLN A C 1
ATOM 723 O O . GLN A 1 96 ? 6.514 4.395 11.950 1.00 90.38 96 GLN A O 1
ATOM 728 N N . ASN A 1 97 ? 8.640 3.797 12.132 1.00 88.88 97 ASN A N 1
ATOM 729 C CA . ASN A 1 97 ? 9.044 5.069 12.714 1.00 88.88 97 ASN A CA 1
ATOM 730 C C . ASN A 1 97 ? 8.953 6.206 11.695 1.00 88.88 97 ASN A C 1
ATOM 732 O O . ASN A 1 97 ? 9.256 6.027 10.512 1.00 88.88 97 ASN A O 1
ATOM 736 N N . ARG A 1 98 ? 8.643 7.405 12.195 1.00 87.50 98 ARG A N 1
ATOM 737 C CA . ARG A 1 98 ? 8.931 8.633 11.453 1.00 87.50 98 ARG A CA 1
ATOM 738 C C . ARG A 1 98 ? 10.420 8.727 11.143 1.00 87.50 98 ARG A C 1
ATOM 740 O O . ARG A 1 98 ? 11.265 8.111 11.797 1.00 87.50 98 ARG A O 1
ATOM 747 N N . TRP A 1 99 ? 10.751 9.576 10.185 1.00 79.31 99 TRP A N 1
ATOM 748 C CA . TRP A 1 99 ? 12.125 9.800 9.750 1.00 79.31 99 TRP A CA 1
ATOM 749 C C . TRP A 1 99 ? 13.040 10.401 10.828 1.00 79.31 99 TRP A C 1
ATOM 751 O O . TRP A 1 99 ? 14.247 10.181 10.786 1.00 79.31 99 TRP A O 1
ATOM 761 N N . ASP A 1 100 ? 12.476 11.116 11.806 1.00 83.31 100 ASP A N 1
ATOM 762 C CA . ASP A 1 100 ? 13.177 11.616 12.999 1.00 83.31 100 ASP A CA 1
ATOM 763 C C . ASP A 1 100 ? 13.359 10.538 14.090 1.00 83.31 100 ASP A C 1
ATOM 765 O O . ASP A 1 100 ? 13.901 10.814 15.158 1.00 83.31 100 ASP A O 1
ATOM 769 N N . GLY A 1 101 ? 12.892 9.308 13.844 1.00 85.62 101 GLY A N 1
ATOM 770 C CA . GLY A 1 101 ? 12.849 8.214 14.816 1.00 85.62 101 GLY A CA 1
ATOM 771 C C . GLY A 1 101 ? 11.623 8.240 15.736 1.00 85.62 101 GLY A C 1
ATOM 772 O O . GLY A 1 101 ? 11.484 7.356 16.586 1.00 85.62 101 GLY A O 1
ATOM 773 N N . GLY A 1 102 ? 10.725 9.218 15.577 1.00 87.69 102 GLY A N 1
ATOM 774 C CA . GLY A 1 102 ? 9.488 9.338 16.347 1.00 87.69 102 GLY A CA 1
ATOM 775 C C . GLY A 1 102 ? 8.501 8.187 16.121 1.00 87.69 102 GLY A C 1
ATOM 776 O O . GLY A 1 102 ? 8.685 7.336 15.246 1.00 87.69 102 GLY A O 1
ATOM 777 N N . LEU A 1 103 ? 7.432 8.169 16.927 1.00 90.00 103 LEU A N 1
ATOM 778 C CA . LEU A 1 103 ? 6.316 7.234 16.748 1.00 90.00 103 LEU A CA 1
ATOM 779 C C . LEU A 1 103 ? 5.718 7.426 15.359 1.00 90.00 103 LEU A C 1
ATOM 781 O O . LEU A 1 103 ? 5.364 8.552 15.006 1.00 90.00 103 LEU A O 1
ATOM 785 N N . GLY A 1 104 ? 5.582 6.348 14.594 1.00 90.06 104 GLY A N 1
ATOM 786 C CA . GLY A 1 104 ? 4.822 6.422 13.362 1.00 90.06 104 GLY A CA 1
ATOM 787 C C . GLY A 1 104 ? 3.551 5.606 13.397 1.00 90.06 104 GLY A C 1
ATOM 788 O O . GLY A 1 104 ? 3.007 5.259 14.448 1.00 90.06 104 GLY A O 1
ATOM 789 N N . TYR A 1 105 ? 3.007 5.440 12.204 1.00 91.00 105 TYR A N 1
ATOM 790 C CA . TYR A 1 105 ? 1.593 5.171 12.001 1.00 91.00 105 TYR A CA 1
ATOM 791 C C . TYR A 1 105 ? 1.171 3.814 12.576 1.00 91.00 105 TYR A C 1
ATOM 793 O O . TYR A 1 105 ? 0.154 3.713 13.261 1.00 91.00 105 TYR A O 1
ATOM 801 N N . LYS A 1 106 ? 2.013 2.787 12.409 1.00 91.25 106 LYS A N 1
ATOM 802 C CA . LYS A 1 106 ? 1.826 1.456 12.996 1.00 91.25 106 LYS A CA 1
ATOM 803 C C . LYS A 1 106 ? 1.712 1.524 14.520 1.00 91.25 106 LYS A C 1
ATOM 805 O O . LYS A 1 106 ? 0.795 0.938 15.089 1.00 91.25 106 LYS A O 1
ATOM 810 N N . GLU A 1 107 ? 2.618 2.229 15.196 1.00 90.25 107 GLU A N 1
ATOM 811 C CA . GLU A 1 107 ? 2.589 2.352 16.656 1.00 90.25 107 GLU A CA 1
ATOM 812 C C . GLU A 1 107 ? 1.332 3.073 17.151 1.00 90.25 107 GLU A C 1
ATOM 814 O O . GLU A 1 107 ? 0.772 2.674 18.171 1.00 90.25 107 GLU A O 1
ATOM 819 N N . PHE A 1 108 ? 0.856 4.098 16.440 1.00 89.00 108 PHE A N 1
ATOM 820 C CA . PHE A 1 108 ? -0.360 4.809 16.833 1.00 89.00 108 PHE A CA 1
ATOM 821 C C . PHE A 1 108 ? -1.619 3.942 16.767 1.00 89.00 108 PHE A C 1
ATOM 823 O O . PHE A 1 108 ? -2.495 4.094 17.623 1.00 89.00 108 PHE A O 1
ATOM 830 N N . TRP A 1 109 ? -1.711 3.041 15.790 1.00 88.75 109 TRP A N 1
ATOM 831 C CA . TRP A 1 109 ? -2.825 2.098 15.680 1.00 88.75 109 TRP A CA 1
ATOM 832 C C . TRP A 1 109 ? -2.733 0.957 16.688 1.00 88.75 109 TRP A C 1
ATOM 834 O O . TRP A 1 109 ? -3.731 0.628 17.324 1.00 88.75 109 TRP A O 1
ATOM 844 N N . LEU A 1 110 ? -1.530 0.436 16.938 1.00 87.19 110 LEU A N 1
ATOM 845 C CA . LEU A 1 110 ? -1.311 -0.530 18.019 1.00 87.19 110 LEU A CA 1
ATOM 846 C C . LEU A 1 110 ? -1.664 0.067 19.390 1.00 87.19 110 LEU A C 1
ATOM 848 O O . LEU A 1 110 ? -2.233 -0.610 20.237 1.00 87.19 110 LEU A O 1
ATOM 852 N N . GLN A 1 111 ? -1.379 1.354 19.611 1.00 86.19 111 GLN A N 1
ATOM 853 C CA . GLN A 1 111 ? -1.807 2.075 20.814 1.00 86.19 111 GLN A CA 1
ATOM 854 C C . GLN A 1 111 ? -3.325 2.275 20.904 1.00 86.19 111 GLN A C 1
ATOM 856 O O . GLN A 1 111 ? -3.803 2.653 21.971 1.00 86.19 111 GLN A O 1
ATOM 861 N N . ARG A 1 112 ? -4.074 2.063 19.821 1.00 83.38 112 ARG A N 1
ATOM 862 C CA . ARG A 1 112 ? -5.544 2.099 19.773 1.00 83.38 112 ARG A CA 1
ATOM 863 C C . ARG A 1 112 ? -6.154 0.695 19.762 1.00 83.38 112 ARG A C 1
ATOM 865 O O . ARG A 1 112 ? -7.330 0.559 19.465 1.00 83.38 112 ARG A O 1
ATOM 872 N N . ASP A 1 113 ? -5.350 -0.324 20.067 1.00 81.06 113 ASP A N 1
ATOM 873 C CA . ASP A 1 113 ? -5.761 -1.728 20.138 1.00 81.06 113 ASP A CA 1
ATOM 874 C C . ASP A 1 113 ? -6.269 -2.304 18.799 1.00 81.06 113 ASP A C 1
ATOM 876 O O . ASP A 1 113 ? -6.925 -3.344 18.766 1.00 81.06 113 ASP A O 1
ATOM 880 N N . TYR A 1 114 ? -5.884 -1.681 17.676 1.00 82.06 114 TYR A N 1
ATOM 881 C CA . TYR A 1 114 ? -6.104 -2.226 16.337 1.00 82.06 114 TYR A CA 1
ATOM 882 C C . TYR A 1 114 ? -5.003 -3.231 15.980 1.00 82.06 114 TYR A C 1
ATOM 884 O O . TYR A 1 114 ? -3.812 -2.919 16.095 1.00 82.06 114 TYR A O 1
ATOM 892 N N . PRO A 1 115 ? -5.356 -4.421 15.473 1.00 83.62 115 PRO A N 1
ATOM 893 C CA . PRO A 1 115 ? -4.427 -5.272 14.749 1.00 83.62 115 PRO A CA 1
ATOM 894 C C . PRO A 1 115 ? -3.857 -4.588 13.513 1.00 83.62 115 PRO A C 1
ATOM 896 O O . PRO A 1 115 ? -4.585 -4.196 12.601 1.00 83.62 115 PRO A O 1
ATOM 899 N N . VAL A 1 116 ? -2.530 -4.490 13.467 1.00 87.44 116 VAL A N 1
ATOM 900 C CA . VAL A 1 116 ? -1.818 -3.847 12.365 1.00 87.44 116 VAL A CA 1
ATOM 901 C C . VAL A 1 116 ? -0.974 -4.854 11.608 1.00 87.44 116 VAL A C 1
ATOM 903 O O . VAL A 1 116 ? -0.174 -5.592 12.180 1.00 87.44 116 VAL A O 1
ATOM 906 N N . TYR A 1 117 ? -1.106 -4.800 10.293 1.00 88.31 117 TYR A N 1
ATOM 907 C CA . TYR A 1 117 ? -0.499 -5.703 9.345 1.00 88.31 117 TYR A CA 1
ATOM 908 C C . TYR A 1 117 ? 0.339 -4.921 8.352 1.00 88.31 117 TYR A C 1
ATOM 910 O O . TYR A 1 117 ? -0.165 -4.051 7.656 1.00 88.31 117 TYR A O 1
ATOM 918 N N . GLN A 1 118 ? 1.622 -5.241 8.261 1.00 91.75 118 GLN A N 1
ATOM 919 C CA . GLN A 1 118 ? 2.511 -4.635 7.274 1.00 91.75 118 GLN A CA 1
ATOM 920 C C . GLN A 1 118 ? 2.651 -5.571 6.079 1.00 91.75 118 GLN A C 1
ATOM 922 O O . GLN A 1 118 ? 3.274 -6.631 6.208 1.00 91.75 118 GLN A O 1
ATOM 927 N N . TRP A 1 119 ? 2.090 -5.170 4.940 1.00 92.44 119 TRP A N 1
ATOM 928 C CA . TRP A 1 119 ? 2.117 -5.949 3.708 1.00 92.44 119 TRP A CA 1
ATOM 929 C C . TRP A 1 119 ? 3.260 -5.515 2.799 1.00 92.44 119 TRP A C 1
ATOM 931 O O . TRP A 1 119 ? 3.325 -4.364 2.376 1.00 92.44 119 TRP A O 1
ATOM 941 N N . ASP A 1 120 ? 4.132 -6.470 2.485 1.00 91.94 120 ASP A N 1
ATOM 942 C CA . ASP A 1 120 ? 4.995 -6.381 1.311 1.00 91.94 120 ASP A CA 1
ATOM 943 C C . ASP A 1 120 ? 4.389 -7.275 0.222 1.00 91.94 120 ASP A C 1
ATOM 945 O O . ASP A 1 120 ? 4.293 -8.499 0.397 1.00 91.94 120 ASP A O 1
ATOM 949 N N . GLU A 1 121 ? 3.960 -6.668 -0.882 1.00 91.56 121 GLU A N 1
ATOM 950 C CA . GLU A 1 121 ? 3.477 -7.382 -2.065 1.00 91.56 121 GLU A CA 1
ATOM 951 C C . GLU A 1 121 ? 4.588 -8.204 -2.736 1.00 91.56 121 GLU A C 1
ATOM 953 O O . GLU A 1 121 ? 5.757 -7.852 -2.577 1.00 91.56 121 GLU A O 1
ATOM 958 N N . PRO A 1 122 ? 4.246 -9.265 -3.501 1.00 93.88 122 PRO A N 1
ATOM 959 C CA . PRO A 1 122 ? 5.211 -10.083 -4.233 1.00 93.88 122 PRO A CA 1
ATOM 960 C C . PRO A 1 122 ? 6.311 -9.277 -4.925 1.00 93.88 122 PRO A C 1
ATOM 962 O O . PRO A 1 122 ? 6.023 -8.280 -5.572 1.00 93.88 122 PRO A O 1
ATOM 965 N N . ARG A 1 123 ? 7.556 -9.767 -4.873 1.00 92.25 123 ARG A N 1
ATOM 966 C CA . ARG A 1 123 ? 8.739 -9.166 -5.521 1.00 92.25 123 ARG A CA 1
ATOM 967 C C . ARG A 1 123 ? 9.247 -7.875 -4.847 1.00 92.25 123 ARG A C 1
ATOM 969 O O . ARG A 1 123 ? 10.323 -7.409 -5.216 1.00 92.25 123 ARG A O 1
ATOM 976 N N . VAL A 1 124 ? 8.568 -7.354 -3.822 1.00 89.62 124 VAL A N 1
ATOM 977 C CA . VAL A 1 124 ? 8.943 -6.117 -3.112 1.00 89.62 124 VAL A CA 1
ATOM 978 C C . VAL A 1 124 ? 9.416 -6.415 -1.683 1.00 89.62 124 VAL A C 1
ATOM 980 O O . VAL A 1 124 ? 8.907 -7.301 -0.996 1.00 89.62 124 VAL A O 1
ATOM 983 N N . GLY A 1 125 ? 10.428 -5.679 -1.212 1.00 87.56 125 GLY A N 1
ATOM 984 C CA . GLY A 1 125 ? 10.883 -5.725 0.182 1.00 87.56 125 GLY A CA 1
ATOM 985 C C . GLY A 1 125 ? 11.219 -7.139 0.677 1.00 87.56 125 GLY A C 1
ATOM 986 O O . GLY A 1 125 ? 12.079 -7.825 0.118 1.00 87.56 125 GLY A O 1
ATOM 987 N N . ARG A 1 126 ? 10.527 -7.592 1.735 1.00 89.06 126 ARG A N 1
ATOM 988 C CA . ARG A 1 126 ? 10.711 -8.929 2.343 1.00 89.06 126 ARG A CA 1
ATOM 989 C C . ARG A 1 126 ? 10.268 -10.089 1.439 1.00 89.06 126 ARG A C 1
ATOM 991 O O . ARG A 1 126 ? 10.482 -11.248 1.799 1.00 89.06 126 ARG A O 1
ATOM 998 N N . THR A 1 127 ? 9.645 -9.810 0.296 1.00 89.69 127 THR A N 1
ATOM 999 C CA . THR A 1 127 ? 9.129 -10.822 -0.634 1.00 89.69 127 THR A CA 1
ATOM 1000 C C . THR A 1 127 ? 9.779 -10.760 -2.022 1.00 89.69 127 THR A C 1
ATOM 1002 O O . THR A 1 127 ? 9.227 -11.245 -3.010 1.00 89.69 127 THR A O 1
ATOM 1005 N N . ASN A 1 128 ? 11.005 -10.245 -2.093 1.00 88.81 128 ASN A N 1
ATOM 1006 C CA . ASN A 1 128 ? 11.792 -10.061 -3.318 1.00 88.81 128 ASN A CA 1
ATOM 1007 C C . ASN A 1 128 ? 12.168 -11.340 -4.108 1.00 88.81 128 ASN A C 1
ATOM 1009 O O . ASN A 1 128 ? 12.908 -11.260 -5.085 1.00 88.81 128 ASN A O 1
ATOM 1013 N N . TYR A 1 129 ? 11.670 -12.518 -3.725 1.00 89.31 129 TYR A N 1
ATOM 1014 C CA . TYR A 1 129 ? 11.856 -13.762 -4.475 1.00 89.31 129 TYR A CA 1
ATOM 1015 C C . TYR A 1 129 ? 10.859 -13.833 -5.637 1.00 89.31 129 TYR A C 1
ATOM 1017 O O . TYR A 1 129 ? 9.705 -14.236 -5.464 1.00 89.31 129 TYR A O 1
ATOM 1025 N N . ALA A 1 130 ? 11.314 -13.440 -6.824 1.00 91.00 130 ALA A N 1
ATOM 1026 C CA . ALA A 1 130 ? 10.519 -13.412 -8.045 1.00 91.00 130 ALA A CA 1
ATOM 1027 C C . ALA A 1 130 ? 10.588 -14.732 -8.829 1.00 91.00 130 ALA A C 1
ATOM 1029 O O . ALA A 1 130 ? 11.620 -15.397 -8.849 1.00 91.00 130 ALA A O 1
ATOM 1030 N N . CYS A 1 131 ? 9.491 -15.096 -9.504 1.00 91.88 131 CYS A N 1
ATOM 1031 C CA . CYS A 1 131 ? 9.483 -16.223 -10.455 1.00 91.88 131 CYS A CA 1
ATOM 1032 C C . CYS A 1 131 ? 9.997 -15.836 -11.852 1.00 91.88 131 CYS A C 1
ATOM 1034 O O . CYS A 1 131 ? 10.075 -16.681 -12.738 1.00 91.88 131 CYS A O 1
ATOM 1036 N N . VAL A 1 132 ? 10.285 -14.553 -12.060 1.00 90.44 132 VAL A N 1
ATOM 1037 C CA . VAL A 1 132 ? 10.789 -13.989 -13.312 1.00 90.44 132 VAL A CA 1
ATOM 1038 C C . VAL A 1 132 ? 12.036 -13.163 -13.005 1.00 90.44 132 VAL A C 1
ATOM 1040 O O . VAL A 1 132 ? 12.146 -12.644 -11.889 1.00 90.44 132 VAL A O 1
ATOM 1043 N N . PRO A 1 133 ? 12.977 -13.020 -13.952 1.00 88.88 133 PRO A N 1
ATOM 1044 C CA . PRO A 1 133 ? 14.108 -12.121 -13.775 1.00 88.88 133 PRO A CA 1
ATOM 1045 C C . PRO A 1 133 ? 13.636 -10.689 -13.500 1.00 88.88 133 PRO A C 1
ATOM 1047 O O . PRO A 1 133 ? 12.777 -10.166 -14.207 1.00 88.88 133 PRO A O 1
ATOM 1050 N N . ILE A 1 134 ? 14.226 -10.049 -12.491 1.00 84.00 134 ILE A N 1
ATOM 1051 C CA . ILE A 1 134 ? 14.050 -8.622 -12.211 1.00 84.00 134 ILE A CA 1
ATOM 1052 C C . ILE A 1 134 ? 15.415 -7.965 -12.349 1.00 84.00 134 ILE A C 1
ATOM 1054 O O . ILE A 1 134 ? 16.369 -8.349 -11.672 1.00 84.00 134 ILE A O 1
ATOM 1058 N N . THR A 1 135 ? 15.514 -6.979 -13.235 1.00 83.44 135 THR A N 1
ATOM 1059 C CA . THR A 1 135 ? 16.740 -6.206 -13.431 1.00 83.44 135 THR A CA 1
ATOM 1060 C C . THR A 1 135 ? 16.615 -4.873 -12.711 1.00 83.44 135 THR A C 1
ATOM 1062 O O . THR A 1 135 ? 15.706 -4.099 -12.995 1.00 83.44 135 THR A O 1
ATOM 1065 N N . TYR A 1 136 ? 17.555 -4.596 -11.808 1.00 81.81 136 TYR A N 1
ATOM 1066 C CA . TYR A 1 136 ? 17.707 -3.287 -11.186 1.00 81.81 136 TYR A CA 1
ATOM 1067 C C . TYR A 1 136 ? 18.901 -2.557 -11.794 1.00 81.81 136 TYR A C 1
ATOM 1069 O O . TYR A 1 136 ? 20.019 -3.078 -11.821 1.00 81.81 136 TYR A O 1
ATOM 1077 N N . CYS A 1 137 ? 18.668 -1.329 -12.245 1.00 83.12 137 CYS A N 1
ATOM 1078 C CA . CYS A 1 137 ? 19.719 -0.406 -12.642 1.00 83.12 137 CYS A CA 1
ATOM 1079 C C . CYS A 1 137 ? 19.590 0.864 -11.792 1.00 83.12 137 CYS A C 1
ATOM 1081 O O . CYS A 1 137 ? 18.545 1.515 -11.857 1.00 83.12 137 CYS A O 1
ATOM 1083 N N . PRO A 1 138 ? 20.623 1.241 -11.013 1.00 82.38 138 PRO A N 1
ATOM 1084 C CA . PRO A 1 138 ? 20.590 2.474 -10.240 1.00 82.38 138 PRO A CA 1
ATOM 1085 C C . PRO A 1 138 ? 20.321 3.687 -11.134 1.00 82.38 138 PRO A C 1
ATOM 1087 O O . PRO A 1 138 ? 20.953 3.856 -12.176 1.00 82.38 138 PRO A O 1
ATOM 1090 N N . PHE A 1 139 ? 19.417 4.562 -10.696 1.00 81.38 139 PHE A N 1
ATOM 1091 C CA . PHE A 1 139 ? 19.146 5.837 -11.354 1.00 81.38 139 PHE A CA 1
ATOM 1092 C C . PHE A 1 139 ? 19.132 6.962 -10.319 1.00 81.38 139 PHE A C 1
ATOM 1094 O O . PHE A 1 139 ? 18.535 6.836 -9.251 1.00 81.38 139 PHE A O 1
ATOM 1101 N N . TYR A 1 140 ? 19.738 8.100 -10.656 1.00 85.75 140 TYR A N 1
ATOM 1102 C CA . TYR A 1 140 ? 19.820 9.290 -9.804 1.00 85.75 140 TYR A CA 1
ATOM 1103 C C . TYR A 1 140 ? 18.479 10.052 -9.729 1.00 85.75 140 TYR A C 1
ATOM 1105 O O . TYR A 1 140 ? 18.346 11.155 -10.255 1.00 85.75 140 TYR A O 1
ATOM 1113 N N . ARG A 1 141 ? 17.449 9.452 -9.109 1.00 83.75 141 ARG A N 1
ATOM 1114 C CA . ARG A 1 141 ? 16.082 10.020 -9.015 1.00 83.75 141 ARG A CA 1
ATOM 1115 C C . ARG A 1 141 ? 15.814 10.837 -7.756 1.00 83.75 141 ARG A C 1
ATOM 1117 O O . ARG A 1 141 ? 14.692 11.305 -7.584 1.00 83.75 141 ARG A O 1
ATOM 1124 N N . ASP A 1 142 ? 16.784 11.025 -6.868 1.00 83.56 142 ASP A N 1
ATOM 1125 C CA . ASP A 1 142 ? 16.523 11.629 -5.554 1.00 83.56 142 ASP A CA 1
ATOM 1126 C C . ASP A 1 142 ? 15.928 13.037 -5.634 1.00 83.56 142 ASP A C 1
ATOM 1128 O O . ASP A 1 142 ? 15.023 13.356 -4.858 1.00 83.56 142 ASP A O 1
ATOM 1132 N N . ALA A 1 143 ? 16.365 13.845 -6.604 1.00 86.62 143 ALA A N 1
ATOM 1133 C CA . ALA A 1 143 ? 15.798 15.165 -6.863 1.00 86.62 143 ALA A CA 1
ATOM 1134 C C . ALA A 1 143 ? 14.351 15.084 -7.376 1.00 86.62 143 ALA A C 1
ATOM 1136 O O . ALA A 1 143 ? 13.475 15.779 -6.860 1.00 86.62 143 ALA A O 1
ATOM 1137 N N . ASN A 1 144 ? 14.067 14.191 -8.330 1.00 84.00 144 ASN A N 1
ATOM 1138 C CA . ASN A 1 144 ? 12.710 13.968 -8.841 1.00 84.00 144 ASN A CA 1
ATOM 1139 C C . ASN A 1 144 ? 11.772 13.465 -7.743 1.00 84.00 144 ASN A C 1
ATOM 1141 O O . ASN A 1 144 ? 10.670 13.990 -7.584 1.00 84.00 144 ASN A O 1
ATOM 1145 N N . ASN A 1 145 ? 12.224 12.493 -6.949 1.00 82.62 145 ASN A N 1
ATOM 1146 C CA . ASN A 1 145 ? 11.473 11.978 -5.813 1.00 82.62 145 ASN A CA 1
ATOM 1147 C C . ASN A 1 145 ? 11.169 13.112 -4.824 1.00 82.62 145 ASN A C 1
ATOM 1149 O O . ASN A 1 145 ? 10.108 13.120 -4.214 1.00 82.62 145 ASN A O 1
ATOM 1153 N N . PHE A 1 146 ? 12.079 14.076 -4.633 1.00 84.56 146 PHE A N 1
ATOM 1154 C CA . PHE A 1 146 ? 11.920 15.166 -3.654 1.00 84.56 146 PHE A CA 1
ATOM 1155 C C . PHE A 1 146 ? 10.698 15.997 -3.911 1.00 84.56 146 PHE A C 1
ATOM 1157 O O . PHE A 1 146 ? 9.868 16.175 -3.023 1.00 84.56 146 PHE A O 1
ATOM 1164 N N . VAL A 1 147 ? 10.608 16.444 -5.150 1.00 82.69 147 VAL A N 1
ATOM 1165 C CA . VAL A 1 147 ? 9.505 17.263 -5.605 1.00 82.69 147 VAL A CA 1
ATOM 1166 C C . VAL A 1 147 ? 8.241 16.409 -5.698 1.00 82.69 147 VAL A C 1
ATOM 1168 O O . VAL A 1 147 ? 7.188 16.844 -5.249 1.00 82.69 147 VAL A O 1
ATOM 1171 N N . SER A 1 148 ? 8.347 15.163 -6.181 1.00 81.19 148 SER A N 1
ATOM 1172 C CA . SER A 1 148 ? 7.191 14.259 -6.321 1.00 81.19 148 SER A CA 1
ATOM 1173 C C . SER A 1 148 ? 6.5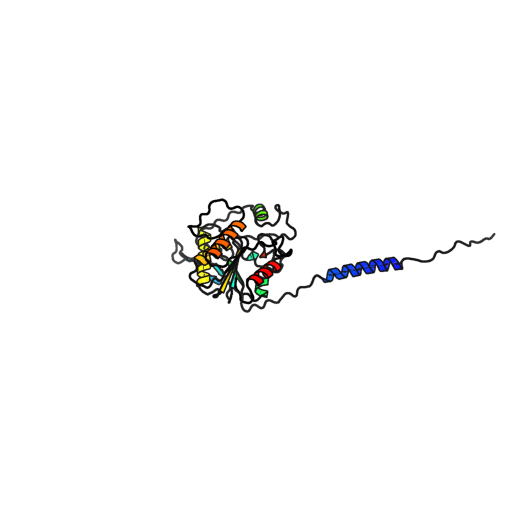53 13.886 -4.983 1.00 81.19 148 SER A C 1
ATOM 1175 O O . SER A 1 148 ? 5.340 13.756 -4.909 1.00 81.19 148 SER A O 1
ATOM 1177 N N . TRP A 1 149 ? 7.349 13.737 -3.921 1.00 83.94 149 TRP A N 1
ATOM 1178 C CA . TRP A 1 149 ? 6.851 13.469 -2.567 1.00 83.94 149 TRP A CA 1
ATOM 1179 C C . TRP A 1 149 ? 6.514 14.740 -1.784 1.00 83.94 149 TRP A C 1
ATOM 1181 O O . TRP A 1 149 ? 6.188 14.666 -0.602 1.00 83.94 149 TRP A O 1
ATOM 1191 N N . ASN A 1 150 ? 6.583 15.901 -2.440 1.00 87.00 150 ASN A N 1
ATOM 1192 C CA . ASN A 1 150 ? 6.270 17.199 -1.861 1.00 87.00 150 ASN A CA 1
ATOM 1193 C C . ASN A 1 150 ? 7.053 17.497 -0.567 1.00 87.00 150 ASN A C 1
ATOM 1195 O O . ASN A 1 150 ? 6.508 18.026 0.396 1.00 87.00 150 ASN A O 1
ATOM 1199 N N . PHE A 1 151 ? 8.347 17.168 -0.525 1.00 84.50 151 PHE A N 1
ATOM 1200 C CA . PHE A 1 151 ? 9.192 17.512 0.629 1.00 84.50 151 PHE A CA 1
ATOM 1201 C C . PHE A 1 151 ? 9.600 18.977 0.674 1.00 84.50 151 PHE A C 1
ATOM 1203 O O . PHE A 1 151 ? 10.011 19.475 1.722 1.00 84.50 151 PHE A O 1
ATOM 1210 N N . GLY A 1 152 ? 9.497 19.664 -0.455 1.00 84.88 152 GLY A N 1
ATOM 1211 C CA . GLY A 1 152 ? 9.854 21.059 -0.582 1.00 84.8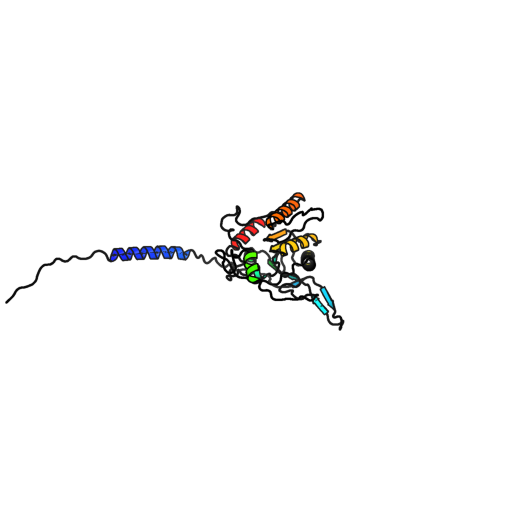8 152 GLY A CA 1
ATOM 1212 C C . GLY A 1 152 ? 9.855 21.519 -2.037 1.00 84.88 152 GLY A C 1
ATOM 1213 O O . GLY A 1 152 ? 9.685 20.696 -2.942 1.00 84.88 152 GLY A O 1
ATOM 1214 N N . PRO A 1 153 ? 10.053 22.823 -2.283 1.00 87.06 153 PRO A N 1
ATOM 1215 C CA . PRO A 1 153 ? 9.942 23.407 -3.620 1.00 87.06 153 PRO A CA 1
ATOM 1216 C C . PRO A 1 153 ? 11.049 22.951 -4.580 1.00 87.06 153 PRO A C 1
ATOM 1218 O O . PRO A 1 153 ? 10.862 22.968 -5.794 1.00 87.06 153 PRO A O 1
ATOM 1221 N N . SER A 1 154 ? 12.204 22.542 -4.054 1.00 89.69 154 SER A N 1
ATOM 1222 C CA . SER A 1 154 ? 13.350 22.072 -4.833 1.00 89.69 154 SER A CA 1
ATOM 1223 C C . SER A 1 154 ? 14.208 21.126 -4.005 1.00 89.69 154 SER A C 1
ATOM 1225 O O . SER A 1 154 ? 14.176 21.173 -2.778 1.00 89.69 154 SER A O 1
ATOM 1227 N N . TYR A 1 155 ? 14.994 20.271 -4.663 1.00 88.38 155 TYR A N 1
ATOM 1228 C CA . TYR A 1 155 ? 15.830 19.282 -3.980 1.00 88.38 155 TYR A CA 1
ATOM 1229 C C . TYR A 1 155 ? 16.679 19.912 -2.863 1.00 88.38 155 TYR A C 1
ATOM 1231 O O . TYR A 1 155 ? 17.316 20.941 -3.076 1.00 88.38 155 TYR A O 1
ATOM 1239 N N . LEU A 1 156 ? 16.655 19.298 -1.673 1.00 86.69 156 LEU A N 1
ATOM 1240 C CA . LEU A 1 156 ? 17.323 19.752 -0.438 1.00 86.69 156 LEU A CA 1
ATOM 1241 C C . LEU A 1 156 ? 16.814 21.077 0.157 1.00 86.69 156 LEU A C 1
ATOM 1243 O O . LEU A 1 156 ? 17.297 21.501 1.203 1.00 86.69 156 LEU A O 1
ATOM 1247 N N . THR A 1 157 ? 15.812 21.708 -0.451 1.00 90.00 157 THR A N 1
ATOM 1248 C CA . THR A 1 157 ? 15.092 22.844 0.131 1.00 90.00 157 THR A CA 1
ATOM 1249 C C . THR A 1 157 ? 13.784 22.320 0.690 1.00 90.00 157 THR A C 1
ATOM 1251 O O . THR A 1 157 ? 12.858 22.099 -0.075 1.00 90.00 157 THR A O 1
ATOM 1254 N N . PHE A 1 158 ? 13.712 22.060 1.994 1.00 84.69 158 PHE A N 1
ATOM 1255 C CA . PHE A 1 158 ? 12.525 21.470 2.616 1.00 84.69 158 PHE A CA 1
ATOM 1256 C C . PHE A 1 158 ? 11.454 22.516 2.941 1.00 84.69 158 PHE A C 1
ATOM 1258 O O . PHE A 1 158 ? 11.767 23.653 3.301 1.00 84.69 158 PHE A O 1
ATOM 1265 N N . TRP A 1 159 ? 10.185 22.104 2.898 1.00 82.25 159 TRP A N 1
ATOM 1266 C CA . TRP A 1 159 ? 9.147 22.782 3.673 1.00 82.25 159 TRP A CA 1
ATOM 1267 C C . TRP A 1 159 ? 9.484 22.686 5.175 1.00 82.25 159 TRP A C 1
ATOM 1269 O O . TRP A 1 159 ? 10.164 21.739 5.591 1.00 82.25 159 TRP A O 1
ATOM 1279 N N . PRO A 1 160 ? 9.025 23.623 6.023 1.00 74.31 160 PRO A N 1
ATOM 1280 C CA . PRO A 1 160 ? 9.193 23.495 7.469 1.00 74.31 160 PRO A CA 1
ATOM 1281 C C . PRO A 1 160 ? 8.684 22.132 7.976 1.00 74.31 160 PRO A C 1
ATOM 1283 O O . PRO A 1 160 ? 7.524 21.796 7.765 1.00 74.31 160 PRO A O 1
ATOM 1286 N N . GLY A 1 161 ? 9.553 21.349 8.630 1.00 62.69 161 GLY A N 1
ATOM 1287 C CA . GLY A 1 161 ? 9.221 20.011 9.150 1.00 62.69 161 GLY A CA 1
ATOM 1288 C C . GLY A 1 161 ? 9.435 18.835 8.183 1.00 62.69 161 GLY A C 1
ATOM 1289 O O . GLY A 1 161 ? 9.054 17.717 8.518 1.00 62.69 161 GLY A O 1
ATOM 1290 N N . GLY A 1 162 ? 10.034 19.061 7.009 1.00 57.47 162 GLY A N 1
ATOM 1291 C CA . GLY A 1 162 ? 10.314 18.007 6.028 1.00 57.47 162 GLY A CA 1
ATOM 1292 C C . GLY A 1 162 ? 11.381 16.990 6.466 1.00 57.47 162 GLY A C 1
ATOM 1293 O O . GLY A 1 162 ? 12.194 17.248 7.354 1.00 57.47 162 GLY A O 1
ATOM 1294 N N . ALA A 1 163 ? 11.384 15.821 5.820 1.00 58.66 163 ALA A N 1
ATOM 1295 C CA . ALA A 1 163 ? 12.185 14.670 6.226 1.00 58.66 163 ALA A CA 1
ATOM 1296 C C . ALA A 1 163 ? 12.696 13.800 5.051 1.00 58.66 163 ALA A C 1
ATOM 1298 O O . ALA A 1 163 ? 12.318 14.008 3.901 1.00 58.66 163 ALA A O 1
ATOM 1299 N N . VAL A 1 164 ? 13.612 12.855 5.330 1.00 55.22 164 VAL A N 1
ATOM 1300 C CA . VAL A 1 164 ? 14.468 12.166 4.332 1.00 55.22 164 VAL A CA 1
ATOM 1301 C C . VA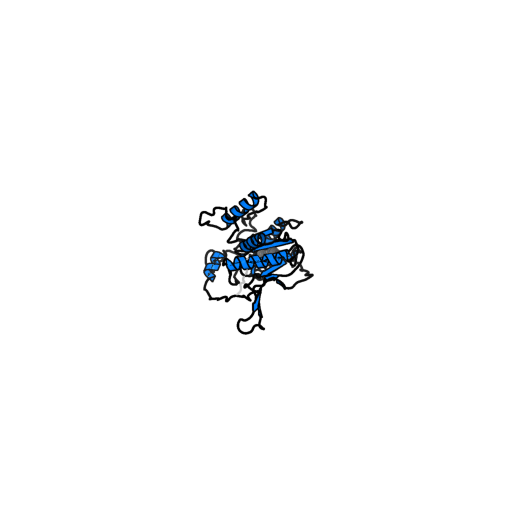L A 1 164 ? 14.081 10.693 4.103 1.00 55.22 164 VAL A C 1
ATOM 1303 O O . VAL A 1 164 ? 13.510 10.050 4.973 1.00 55.22 164 VAL A O 1
ATOM 1306 N N . ARG A 1 165 ? 14.407 10.153 2.916 1.00 55.28 165 ARG A N 1
ATOM 1307 C CA . ARG A 1 165 ? 13.821 8.929 2.327 1.00 55.28 165 ARG A CA 1
ATOM 1308 C C . ARG A 1 165 ? 14.493 7.604 2.671 1.00 55.28 165 ARG A C 1
ATOM 1310 O O . ARG A 1 165 ? 15.717 7.503 2.693 1.00 55.28 165 ARG A O 1
ATOM 1317 N N . LYS A 1 166 ? 13.669 6.550 2.652 1.00 52.81 166 LYS A N 1
ATOM 1318 C CA . LYS A 1 166 ? 14.020 5.213 2.137 1.00 52.81 166 LYS A CA 1
ATOM 1319 C C . LYS A 1 166 ? 12.940 4.756 1.145 1.00 52.81 166 LYS A C 1
ATOM 1321 O O . LYS A 1 166 ? 11.761 4.977 1.399 1.00 52.81 166 LYS A O 1
ATOM 1326 N N . ARG A 1 167 ? 13.336 4.144 0.025 1.00 64.81 167 ARG A N 1
ATOM 1327 C CA . ARG A 1 167 ? 12.440 3.603 -1.015 1.00 64.81 167 ARG A CA 1
ATOM 1328 C C . ARG A 1 167 ? 13.003 2.276 -1.537 1.00 64.81 167 ARG A C 1
ATOM 1330 O O . ARG A 1 167 ? 14.219 2.154 -1.655 1.00 64.81 167 ARG A O 1
ATOM 1337 N N . TYR A 1 168 ? 12.127 1.326 -1.858 1.00 65.75 168 TYR A N 1
ATOM 1338 C CA . TYR A 1 168 ? 12.437 0.199 -2.750 1.00 65.75 168 TYR A CA 1
ATOM 1339 C C . TYR A 1 168 ? 11.799 0.447 -4.125 1.00 65.75 168 TYR A C 1
ATOM 1341 O O . TYR A 1 168 ? 10.959 1.341 -4.269 1.00 65.75 168 TYR A O 1
ATOM 1349 N N . ASP A 1 169 ? 12.189 -0.320 -5.139 1.00 73.00 169 ASP A N 1
ATOM 1350 C CA . ASP A 1 169 ? 11.591 -0.183 -6.466 1.00 73.00 169 ASP A CA 1
ATOM 1351 C C . ASP A 1 169 ? 10.078 -0.406 -6.427 1.00 73.00 169 ASP A C 1
ATOM 1353 O O . ASP A 1 169 ? 9.576 -1.329 -5.787 1.00 73.00 169 ASP A O 1
ATOM 1357 N N . GLU A 1 170 ? 9.357 0.467 -7.126 1.00 73.94 170 GLU A N 1
ATOM 1358 C CA . GLU A 1 170 ? 7.918 0.322 -7.318 1.00 73.94 170 GLU A CA 1
ATOM 1359 C C . GLU A 1 170 ? 7.723 -0.435 -8.625 1.00 73.94 170 GLU A C 1
ATOM 1361 O O . GLU A 1 170 ? 8.064 0.060 -9.700 1.00 73.94 170 GLU A O 1
ATOM 1366 N N . LEU A 1 171 ? 7.229 -1.667 -8.533 1.00 83.88 171 LEU A N 1
ATOM 1367 C CA . LEU A 1 171 ? 6.955 -2.513 -9.691 1.00 83.88 171 LEU A CA 1
ATOM 1368 C C . LEU A 1 171 ? 5.582 -2.154 -10.285 1.00 83.88 171 LEU A C 1
ATOM 1370 O O . LEU A 1 171 ? 4.652 -2.953 -10.268 1.00 83.88 171 LEU A O 1
ATOM 1374 N N . ASP A 1 172 ? 5.439 -0.924 -10.781 1.00 84.00 172 ASP A N 1
ATOM 1375 C CA . ASP A 1 172 ? 4.171 -0.352 -11.269 1.00 84.00 172 ASP A CA 1
ATOM 1376 C C . ASP A 1 172 ? 3.925 -0.631 -12.758 1.00 84.00 172 ASP A C 1
ATOM 1378 O O . ASP A 1 172 ? 3.752 0.266 -13.578 1.00 84.00 172 ASP A O 1
ATOM 1382 N N . THR A 1 173 ? 3.926 -1.910 -13.117 1.00 87.69 173 THR A N 1
ATOM 1383 C CA . THR A 1 173 ? 3.516 -2.399 -14.444 1.00 87.69 173 THR A CA 1
ATOM 1384 C C . THR A 1 173 ? 2.175 -3.118 -14.329 1.00 87.69 173 THR A C 1
ATOM 1386 O O . THR A 1 173 ? 1.949 -3.746 -13.295 1.00 87.69 173 THR A O 1
ATOM 1389 N N . ASP A 1 174 ? 1.368 -3.168 -15.388 1.00 86.19 174 ASP A N 1
ATOM 1390 C CA . ASP A 1 174 ? 0.073 -3.875 -15.391 1.00 86.19 174 ASP A CA 1
ATOM 1391 C C . ASP A 1 174 ? 0.167 -5.321 -14.868 1.00 86.19 174 ASP A C 1
ATOM 1393 O O . ASP A 1 174 ? -0.633 -5.732 -14.025 1.00 86.19 174 ASP A O 1
ATOM 1397 N N . GLU A 1 175 ? 1.193 -6.074 -15.290 1.00 90.50 175 GLU A N 1
ATOM 1398 C CA . GLU A 1 175 ? 1.436 -7.449 -14.822 1.00 90.50 175 GLU A CA 1
ATOM 1399 C C . GLU A 1 175 ? 1.617 -7.509 -13.297 1.00 90.50 175 GLU A C 1
ATOM 1401 O O . GLU A 1 175 ? 0.984 -8.313 -12.615 1.00 90.50 175 GLU A O 1
ATOM 1406 N N . ASN A 1 176 ? 2.466 -6.640 -12.749 1.00 91.31 176 ASN A N 1
ATOM 1407 C CA . ASN A 1 176 ? 2.725 -6.575 -11.315 1.00 91.31 176 ASN A CA 1
ATOM 1408 C C . ASN A 1 176 ? 1.517 -6.042 -10.533 1.00 91.31 176 ASN A C 1
ATOM 1410 O O . ASN A 1 176 ? 1.211 -6.586 -9.479 1.00 91.31 176 ASN A O 1
ATOM 1414 N N . VAL A 1 177 ? 0.774 -5.052 -11.041 1.00 91.38 177 VAL A N 1
ATOM 1415 C CA . VAL A 1 177 ? -0.471 -4.585 -10.401 1.00 91.38 177 VAL A CA 1
ATOM 1416 C C . VAL A 1 177 ? -1.453 -5.744 -10.247 1.00 91.38 177 VAL A C 1
ATOM 1418 O O . VAL A 1 177 ? -1.975 -5.962 -9.151 1.00 91.38 177 VAL A O 1
ATOM 1421 N N . LEU A 1 178 ? -1.651 -6.529 -11.309 1.00 92.94 178 LEU A N 1
ATOM 1422 C CA . LEU A 1 178 ? -2.524 -7.698 -11.283 1.00 92.94 178 LEU A CA 1
ATOM 1423 C C . LEU A 1 178 ? -1.977 -8.807 -10.373 1.00 92.94 178 LEU A C 1
ATOM 1425 O O . LEU A 1 178 ? -2.738 -9.407 -9.614 1.00 92.94 178 LEU A O 1
ATOM 1429 N N . LEU A 1 179 ? -0.669 -9.072 -10.401 1.00 94.88 179 LEU A N 1
ATOM 1430 C CA . LEU A 1 179 ? -0.024 -10.035 -9.504 1.00 94.88 179 LEU A CA 1
ATOM 1431 C C . LEU A 1 179 ? -0.236 -9.661 -8.033 1.00 94.88 179 LEU A C 1
ATOM 1433 O O . LEU A 1 179 ? -0.605 -10.507 -7.218 1.00 94.88 179 LEU A O 1
ATOM 1437 N N . HIS A 1 180 ? -0.003 -8.395 -7.692 1.00 95.12 180 HIS A N 1
ATOM 1438 C CA . HIS A 1 180 ? -0.115 -7.893 -6.330 1.00 95.12 180 HIS A CA 1
ATOM 1439 C C . HIS A 1 180 ? -1.564 -7.926 -5.841 1.00 95.12 180 HIS A C 1
ATOM 1441 O O . HIS A 1 180 ? -1.815 -8.361 -4.717 1.00 95.12 180 HIS A O 1
ATOM 1447 N N . ALA A 1 181 ? -2.513 -7.523 -6.692 1.00 95.00 181 ALA A N 1
ATOM 1448 C CA . ALA A 1 181 ? -3.935 -7.564 -6.378 1.00 95.00 181 ALA A CA 1
ATOM 1449 C C . ALA A 1 181 ? -4.443 -9.002 -6.186 1.00 95.00 181 ALA A C 1
ATOM 1451 O O . ALA A 1 181 ? -5.125 -9.280 -5.207 1.00 95.00 181 ALA A O 1
ATOM 1452 N N . ASN A 1 182 ? -4.040 -9.945 -7.046 1.00 95.69 182 ASN A N 1
ATOM 1453 C CA . ASN A 1 182 ? -4.380 -11.363 -6.877 1.00 95.69 182 ASN A CA 1
ATOM 1454 C C . ASN A 1 182 ? -3.802 -11.952 -5.585 1.00 95.69 182 ASN A C 1
ATOM 1456 O O . ASN A 1 182 ? -4.482 -12.698 -4.884 1.00 95.69 182 ASN A O 1
ATOM 1460 N N . ALA A 1 183 ? -2.553 -11.618 -5.245 1.00 94.75 183 ALA A N 1
ATOM 1461 C CA . ALA A 1 183 ? -1.936 -12.092 -4.009 1.00 94.75 183 ALA A CA 1
ATOM 1462 C C . ALA A 1 183 ? -2.666 -11.561 -2.765 1.00 94.75 183 ALA A C 1
ATOM 1464 O O . ALA A 1 183 ? -2.870 -12.310 -1.807 1.00 94.75 183 ALA A O 1
ATOM 1465 N N . ALA A 1 184 ? -3.077 -10.291 -2.785 1.00 94.69 184 ALA A N 1
ATOM 1466 C CA . ALA A 1 184 ? -3.844 -9.686 -1.705 1.00 94.69 184 ALA A CA 1
ATOM 1467 C C . ALA A 1 184 ? -5.282 -10.232 -1.639 1.00 94.69 184 ALA A C 1
ATOM 1469 O O . ALA A 1 184 ? -5.764 -10.497 -0.540 1.00 94.69 184 ALA A O 1
ATOM 1470 N N . ALA A 1 185 ? -5.926 -10.495 -2.781 1.00 95.50 185 ALA A N 1
ATOM 1471 C CA . ALA A 1 185 ? -7.266 -11.083 -2.851 1.00 95.50 185 ALA A CA 1
ATOM 1472 C C . ALA A 1 185 ? -7.262 -12.511 -2.300 1.00 95.50 185 ALA A C 1
ATOM 1474 O O . ALA A 1 185 ? -8.049 -12.839 -1.419 1.00 95.50 185 ALA A O 1
ATOM 1475 N N . PHE A 1 186 ? -6.285 -13.327 -2.709 1.00 94.94 186 PHE A N 1
ATOM 1476 C CA . PHE A 1 186 ? -6.058 -14.648 -2.123 1.00 94.94 186 PHE A CA 1
ATOM 1477 C C . PHE A 1 186 ? -5.833 -14.564 -0.607 1.00 94.94 186 PHE A C 1
ATOM 1479 O O . PHE A 1 186 ? -6.335 -15.393 0.154 1.00 94.94 186 PHE A O 1
ATOM 1486 N N . ALA A 1 187 ? -5.072 -13.566 -0.147 1.00 92.25 187 ALA A N 1
ATOM 1487 C CA . ALA A 1 187 ? -4.822 -13.376 1.274 1.00 92.25 187 ALA A CA 1
ATOM 1488 C C . ALA A 1 187 ? -6.100 -13.016 2.046 1.00 92.25 187 ALA A C 1
ATOM 1490 O O . ALA A 1 187 ? -6.340 -13.602 3.106 1.00 92.25 187 ALA A O 1
ATOM 1491 N N . ALA A 1 188 ? -6.929 -12.124 1.499 1.00 92.44 188 ALA A N 1
ATOM 1492 C CA . ALA A 1 188 ? -8.228 -11.772 2.056 1.00 92.44 188 ALA A CA 1
ATOM 1493 C C . ALA A 1 188 ? -9.177 -12.978 2.100 1.00 92.44 188 ALA A C 1
ATOM 1495 O O . ALA A 1 188 ? -9.713 -13.309 3.159 1.00 92.44 188 ALA A O 1
ATOM 1496 N N . ASP A 1 189 ? -9.304 -13.692 0.982 1.00 94.00 189 ASP A N 1
ATOM 1497 C CA . ASP A 1 189 ? -10.211 -14.831 0.822 1.00 94.00 189 ASP A CA 1
ATOM 1498 C C . ASP A 1 189 ? -9.820 -16.025 1.700 1.00 94.00 189 ASP A C 1
ATOM 1500 O O . ASP A 1 189 ? -10.674 -16.802 2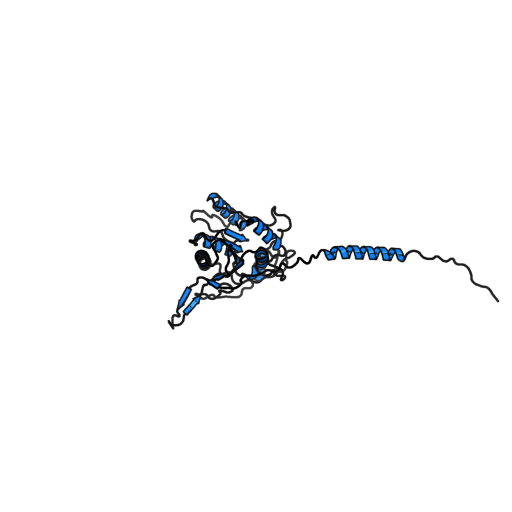.119 1.00 94.00 189 ASP A O 1
ATOM 1504 N N . SER A 1 190 ? -8.537 -16.153 2.051 1.00 91.12 190 SER A N 1
ATOM 1505 C CA . SER A 1 190 ? -8.060 -17.227 2.929 1.00 91.12 190 SER A CA 1
ATOM 1506 C C . SER A 1 190 ? -8.596 -17.160 4.366 1.00 91.12 190 SER A C 1
ATOM 1508 O O . SER A 1 190 ? -8.409 -18.111 5.125 1.00 91.12 190 SER A O 1
ATOM 1510 N N . GLY A 1 191 ? -9.144 -16.014 4.791 1.00 87.38 191 GLY A N 1
ATOM 1511 C CA . GLY A 1 191 ? -9.562 -15.753 6.174 1.00 87.38 191 GLY A CA 1
ATOM 1512 C C . GLY A 1 191 ? -8.410 -15.656 7.184 1.00 87.38 191 GLY A C 1
ATOM 1513 O O . GLY A 1 191 ? -8.631 -15.360 8.357 1.00 87.38 191 GLY A O 1
ATOM 1514 N N . ARG A 1 192 ? -7.151 -15.851 6.761 1.00 83.44 192 ARG A N 1
ATOM 1515 C CA . ARG A 1 192 ? -5.972 -15.786 7.648 1.00 83.44 192 ARG A CA 1
ATOM 1516 C C . ARG A 1 192 ? -5.712 -14.387 8.198 1.00 83.44 192 ARG A C 1
ATOM 1518 O O . ARG A 1 192 ? -4.984 -14.256 9.177 1.00 83.44 192 ARG A O 1
ATOM 1525 N N . LEU A 1 193 ? -6.283 -13.372 7.557 1.00 82.12 193 LEU A N 1
ATOM 1526 C CA . LEU A 1 193 ? -6.233 -11.974 7.972 1.00 82.12 193 LEU A CA 1
ATOM 1527 C C . LEU A 1 193 ? -7.437 -11.569 8.827 1.00 82.12 193 LEU A C 1
ATOM 1529 O O . LEU A 1 193 ? -7.553 -10.407 9.194 1.00 82.12 193 LEU A O 1
ATOM 1533 N N . GLY A 1 194 ? -8.329 -12.503 9.150 1.00 83.19 194 GLY A N 1
ATOM 1534 C CA . GLY A 1 194 ? -9.633 -12.190 9.715 1.00 83.19 194 GLY A CA 1
ATOM 1535 C C . GLY A 1 194 ? -10.669 -11.854 8.642 1.00 83.19 194 GLY A C 1
ATOM 1536 O O . GLY A 1 194 ? -10.406 -11.903 7.442 1.00 83.19 194 GLY A O 1
ATOM 1537 N N . ASP A 1 195 ? -11.865 -11.540 9.117 1.00 86.19 195 ASP A N 1
ATOM 1538 C CA . ASP A 1 195 ? -13.103 -11.325 8.363 1.00 86.19 195 ASP A CA 1
ATOM 1539 C C . ASP A 1 195 ? -13.502 -9.841 8.261 1.00 86.19 195 ASP A C 1
ATOM 1541 O O . ASP A 1 195 ? -14.565 -9.515 7.730 1.00 86.19 195 ASP A O 1
ATOM 1545 N N . GLY A 1 196 ? -12.642 -8.944 8.754 1.00 87.44 196 GLY A N 1
ATOM 1546 C CA . GLY A 1 196 ? -12.809 -7.494 8.700 1.00 87.44 196 GLY A CA 1
ATOM 1547 C C . GLY A 1 196 ? -11.523 -6.787 8.284 1.00 87.44 196 GLY A C 1
ATOM 1548 O O . GLY A 1 196 ? -10.735 -6.393 9.129 1.00 87.44 196 GLY A O 1
ATOM 1549 N N . LEU A 1 197 ? -11.254 -6.653 6.992 1.00 89.25 197 LEU A N 1
ATOM 1550 C CA . LEU A 1 197 ? -10.007 -6.084 6.481 1.00 89.25 197 LEU A CA 1
ATOM 1551 C C . LEU A 1 197 ? -10.218 -4.655 6.017 1.00 89.25 197 LEU A C 1
ATOM 1553 O O . LEU A 1 197 ? -11.125 -4.373 5.237 1.00 89.25 197 LEU A O 1
ATOM 1557 N N . VAL A 1 198 ? -9.314 -3.782 6.434 1.00 91.81 198 VAL A N 1
ATOM 1558 C CA . VAL A 1 198 ? -9.211 -2.420 5.927 1.00 91.81 198 VAL A CA 1
ATOM 1559 C C . VAL A 1 198 ? -7.830 -2.263 5.322 1.00 91.81 198 VAL A C 1
ATOM 1561 O O . VAL A 1 198 ? -6.824 -2.368 6.026 1.00 91.81 198 VAL A O 1
ATOM 1564 N N . TYR A 1 199 ? -7.766 -1.981 4.025 1.00 94.31 199 TYR A N 1
ATOM 1565 C CA . TYR A 1 199 ? -6.502 -1.631 3.388 1.00 94.31 199 TYR A CA 1
ATOM 1566 C C . TYR A 1 199 ? -6.210 -0.150 3.603 1.00 94.31 199 TYR A C 1
ATOM 1568 O O . TYR A 1 199 ? -6.956 0.704 3.136 1.00 94.31 199 TYR A O 1
ATOM 1576 N N . VAL A 1 200 ? -5.104 0.162 4.274 1.00 94.62 200 VAL A N 1
ATOM 1577 C CA . VAL A 1 200 ? -4.589 1.529 4.388 1.00 94.62 200 VAL A CA 1
ATOM 1578 C C . VAL A 1 200 ? -3.417 1.660 3.434 1.00 94.62 200 VAL A C 1
ATOM 1580 O O . VAL A 1 200 ? -2.360 1.059 3.631 1.00 94.62 200 VAL A O 1
ATOM 1583 N N . THR A 1 201 ? -3.628 2.409 2.361 1.00 94.94 201 THR A N 1
ATOM 1584 C CA . THR A 1 201 ? -2.777 2.368 1.174 1.00 94.94 201 THR A CA 1
ATOM 1585 C C . THR A 1 201 ? -2.166 3.715 0.842 1.00 94.94 201 THR A C 1
ATOM 1587 O O . THR A 1 201 ? -2.737 4.759 1.151 1.00 94.94 201 THR A O 1
ATOM 1590 N N . ASN A 1 202 ? -1.020 3.704 0.165 1.00 92.62 202 ASN A N 1
ATOM 1591 C CA . ASN A 1 202 ? -0.416 4.917 -0.376 1.00 92.62 202 ASN A CA 1
ATOM 1592 C C . ASN A 1 202 ? 0.174 4.700 -1.770 1.00 92.62 202 ASN A C 1
ATOM 1594 O O . ASN A 1 202 ? 0.667 3.614 -2.093 1.00 92.62 202 ASN A O 1
ATOM 1598 N N . LEU A 1 203 ? 0.070 5.739 -2.604 1.00 90.38 203 LEU A N 1
ATOM 1599 C CA . LEU A 1 203 ? 0.497 5.736 -4.001 1.00 90.38 203 LEU A CA 1
ATOM 1600 C C . LEU A 1 203 ? -0.170 4.586 -4.792 1.00 90.38 203 LEU A C 1
ATOM 1602 O O . LEU A 1 203 ? -1.398 4.425 -4.761 1.00 90.38 203 LEU A O 1
ATOM 1606 N N . ALA A 1 204 ? 0.609 3.775 -5.515 1.00 90.00 204 ALA A N 1
ATOM 1607 C CA . ALA A 1 204 ? 0.115 2.698 -6.373 1.00 90.00 204 ALA A CA 1
ATOM 1608 C C . ALA A 1 204 ? -0.654 1.615 -5.602 1.00 90.00 204 ALA A C 1
ATOM 1610 O O . ALA A 1 204 ? -1.524 0.954 -6.172 1.00 90.00 204 ALA A O 1
ATOM 1611 N N . ALA A 1 205 ? -0.391 1.458 -4.299 1.00 93.31 205 ALA A N 1
ATOM 1612 C CA . ALA A 1 205 ? -1.106 0.497 -3.469 1.00 93.31 205 ALA A CA 1
ATOM 1613 C C . ALA A 1 205 ? -2.617 0.773 -3.408 1.00 93.31 205 ALA A C 1
ATOM 1615 O O . ALA A 1 205 ? -3.388 -0.175 -3.296 1.00 93.31 205 ALA A O 1
ATOM 1616 N N . GLY A 1 206 ? -3.057 2.029 -3.561 1.00 93.19 206 GLY A N 1
ATOM 1617 C CA . GLY A 1 206 ? -4.488 2.351 -3.587 1.00 93.19 206 GLY A CA 1
ATOM 1618 C C . GLY A 1 206 ? -5.213 1.759 -4.795 1.00 93.19 206 GLY A C 1
ATOM 1619 O O . GLY A 1 206 ? -6.284 1.175 -4.642 1.00 93.19 206 GLY A O 1
ATOM 1620 N N . MET A 1 207 ? -4.608 1.810 -5.984 1.00 91.88 207 MET A N 1
ATOM 1621 C CA . MET A 1 207 ? -5.144 1.135 -7.169 1.00 91.88 207 MET A CA 1
ATOM 1622 C C . MET A 1 207 ? -5.103 -0.390 -7.000 1.00 91.88 207 MET A C 1
ATOM 1624 O O . MET A 1 207 ? -6.061 -1.083 -7.338 1.00 91.88 207 MET A O 1
ATOM 1628 N N . ARG A 1 208 ? -4.013 -0.927 -6.434 1.00 94.62 208 ARG A N 1
ATOM 1629 C CA . ARG A 1 208 ? -3.863 -2.372 -6.186 1.00 94.62 208 ARG A CA 1
ATOM 1630 C C . ARG A 1 208 ? -4.910 -2.896 -5.193 1.00 94.62 208 ARG A C 1
ATOM 1632 O O . ARG A 1 208 ? -5.437 -3.984 -5.406 1.00 94.62 208 ARG A O 1
ATOM 1639 N N . ALA A 1 209 ? -5.262 -2.132 -4.158 1.00 95.25 209 ALA A N 1
ATOM 1640 C CA . ALA A 1 209 ? -6.323 -2.491 -3.214 1.00 95.25 209 ALA A CA 1
ATOM 1641 C C . ALA A 1 209 ? -7.725 -2.419 -3.840 1.00 95.25 209 ALA A C 1
ATOM 1643 O O . ALA A 1 209 ? -8.537 -3.309 -3.606 1.00 95.25 209 ALA A O 1
ATOM 1644 N N . GLN A 1 210 ? -7.992 -1.443 -4.715 1.00 93.94 210 GLN A N 1
ATOM 1645 C CA . GLN A 1 210 ? -9.240 -1.419 -5.492 1.00 93.94 210 GLN A CA 1
ATOM 1646 C C . GLN A 1 210 ? -9.364 -2.664 -6.382 1.00 93.94 210 GLN A C 1
ATOM 1648 O O . GLN A 1 210 ? -10.384 -3.348 -6.362 1.00 93.94 210 GLN A O 1
ATOM 1653 N N . MET A 1 211 ? -8.294 -3.019 -7.100 1.00 94.06 211 MET A N 1
ATOM 1654 C CA . MET A 1 211 ? -8.236 -4.258 -7.884 1.00 94.06 211 MET A CA 1
ATOM 1655 C C . MET A 1 211 ? -8.390 -5.505 -7.004 1.00 94.06 211 MET A C 1
ATOM 1657 O O . MET A 1 211 ? -9.039 -6.464 -7.403 1.00 94.06 211 MET A O 1
ATOM 1661 N N . THR A 1 212 ? -7.832 -5.487 -5.793 1.00 96.06 212 THR A N 1
ATOM 1662 C CA . THR A 1 212 ? -7.983 -6.569 -4.808 1.00 96.06 212 THR A CA 1
ATOM 1663 C C . THR A 1 212 ? -9.448 -6.771 -4.433 1.00 96.06 212 THR A C 1
ATOM 1665 O O . THR A 1 212 ? -9.912 -7.905 -4.429 1.00 96.06 212 THR A O 1
ATOM 1668 N N . ALA A 1 213 ? -10.188 -5.689 -4.170 1.00 94.50 213 ALA A N 1
ATOM 1669 C CA . ALA A 1 213 ? -11.616 -5.756 -3.867 1.00 94.50 213 ALA A CA 1
ATOM 1670 C C . ALA A 1 213 ? -12.442 -6.291 -5.050 1.00 94.50 213 ALA A C 1
ATOM 1672 O O . ALA A 1 213 ? -13.392 -7.033 -4.835 1.00 94.50 213 ALA A O 1
ATOM 1673 N N . ILE A 1 214 ? -12.055 -5.966 -6.289 1.00 93.56 214 ILE A N 1
ATOM 1674 C CA . ILE A 1 214 ? -12.703 -6.484 -7.508 1.00 93.56 214 ILE A CA 1
ATOM 1675 C C . ILE A 1 214 ? -12.435 -7.986 -7.706 1.00 93.56 214 ILE A C 1
ATOM 1677 O O . ILE A 1 214 ? -13.304 -8.706 -8.190 1.00 93.56 214 ILE A O 1
ATOM 1681 N N . LEU A 1 215 ? -11.227 -8.454 -7.379 1.00 95.50 215 LEU A N 1
ATOM 1682 C CA . LEU A 1 215 ? -10.791 -9.840 -7.602 1.00 95.50 215 LEU A CA 1
ATOM 1683 C C . LEU A 1 215 ? -11.138 -10.793 -6.448 1.00 95.50 215 LEU A C 1
ATOM 1685 O O . LEU A 1 215 ? -11.117 -12.009 -6.635 1.00 95.50 215 LEU A O 1
ATOM 1689 N N . SER A 1 216 ? -11.395 -10.258 -5.256 1.00 95.81 216 SER A N 1
ATOM 1690 C CA . SER A 1 216 ? -11.738 -11.031 -4.063 1.00 95.81 216 SER A CA 1
ATOM 1691 C C . SER A 1 216 ? -13.125 -11.656 -4.197 1.00 95.81 216 SER A C 1
ATOM 1693 O O . SER A 1 216 ? -14.072 -11.015 -4.643 1.00 95.81 216 SER A O 1
ATOM 1695 N N . ASN A 1 217 ? -13.248 -12.916 -3.779 1.00 94.88 217 ASN A N 1
ATOM 1696 C CA . ASN A 1 217 ? -14.522 -13.641 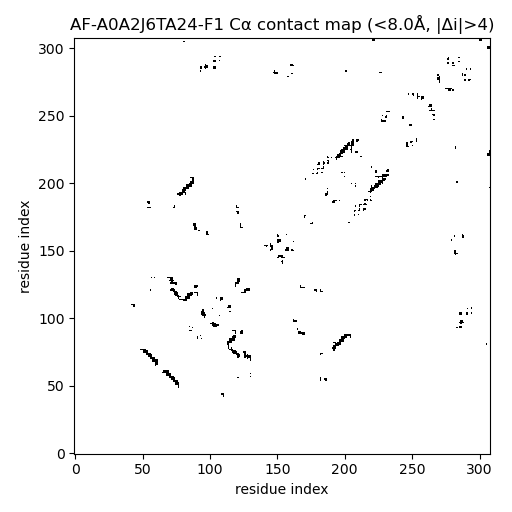-3.759 1.00 94.88 217 ASN A CA 1
ATOM 1697 C C . ASN A 1 217 ? -15.156 -13.684 -2.360 1.00 94.88 217 ASN A C 1
ATOM 1699 O O . ASN A 1 217 ? -16.180 -14.341 -2.164 1.00 94.88 217 ASN A O 1
ATOM 1703 N N . SER A 1 218 ? -14.539 -13.037 -1.369 1.00 92.75 218 SER A N 1
ATOM 1704 C CA . SER A 1 218 ? -15.018 -12.998 0.011 1.00 92.75 218 SER A CA 1
ATOM 1705 C C . SER A 1 218 ? -15.583 -11.632 0.388 1.00 92.75 218 SER A C 1
ATOM 1707 O O . SER A 1 218 ? -15.335 -10.613 -0.246 1.00 92.75 218 SER A O 1
ATOM 1709 N N . THR A 1 219 ? -16.314 -11.600 1.498 1.00 91.50 219 THR A N 1
ATOM 1710 C CA . THR A 1 219 ? -16.805 -10.365 2.126 1.00 91.50 219 THR A CA 1
ATOM 1711 C C . THR A 1 219 ? -15.875 -9.884 3.242 1.00 91.50 219 THR A C 1
ATOM 1713 O O . THR A 1 219 ? -16.301 -9.130 4.122 1.00 91.50 219 THR A O 1
ATOM 1716 N N . ASN A 1 220 ? -14.633 -10.379 3.275 1.00 92.00 220 ASN A N 1
ATOM 1717 C CA . ASN A 1 220 ? -13.689 -10.082 4.350 1.00 92.00 220 ASN A CA 1
ATOM 1718 C C . ASN A 1 220 ? -13.159 -8.648 4.246 1.00 92.00 220 ASN A C 1
ATOM 1720 O O . ASN A 1 220 ? -12.833 -8.057 5.266 1.00 92.00 220 ASN A O 1
ATOM 1724 N N . ILE A 1 221 ? -13.108 -8.064 3.045 1.00 93.25 221 ILE A N 1
ATOM 1725 C CA . ILE A 1 221 ? -12.685 -6.675 2.823 1.00 93.25 221 ILE A CA 1
ATOM 1726 C C . ILE A 1 221 ? -13.844 -5.735 3.171 1.00 93.25 221 ILE A C 1
ATOM 1728 O O . ILE A 1 221 ? -14.922 -5.839 2.591 1.00 93.25 221 ILE A O 1
ATOM 1732 N N . LYS A 1 222 ? -13.624 -4.834 4.132 1.00 90.31 222 LYS A N 1
ATOM 1733 C CA . LYS A 1 222 ? -14.617 -3.862 4.618 1.00 90.31 222 LYS A CA 1
ATOM 1734 C C . LYS A 1 222 ? -14.428 -2.477 4.033 1.00 90.31 222 LYS A C 1
ATOM 1736 O O . LYS A 1 222 ? -15.413 -1.797 3.802 1.00 90.31 222 LYS A O 1
ATOM 1741 N N . GLY A 1 223 ? -13.187 -2.088 3.753 1.00 90.94 223 GLY A N 1
ATOM 1742 C CA . GLY A 1 223 ? -12.912 -0.764 3.218 1.00 90.94 223 GLY A CA 1
ATOM 1743 C C . GLY A 1 223 ? -11.476 -0.583 2.751 1.00 90.94 223 GLY A C 1
ATOM 1744 O O . GLY A 1 223 ? -10.605 -1.436 2.952 1.00 90.94 223 GLY A O 1
ATOM 1745 N N . THR A 1 224 ? -11.235 0.547 2.094 1.00 92.50 224 THR A N 1
ATOM 1746 C CA . THR A 1 224 ? -9.902 0.990 1.681 1.00 92.50 224 THR A CA 1
ATOM 1747 C C . THR A 1 224 ? -9.750 2.475 1.977 1.00 92.50 224 THR A C 1
ATOM 1749 O O .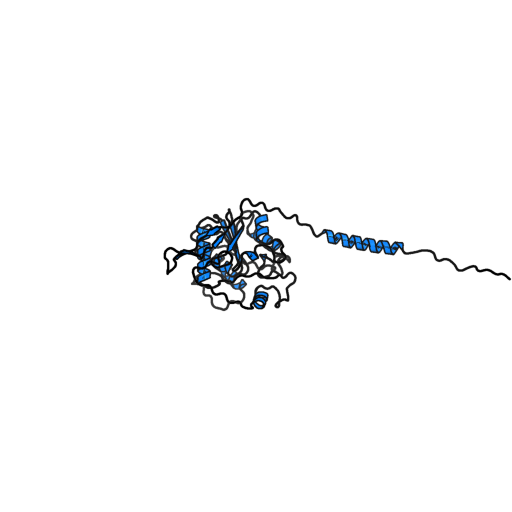 THR A 1 224 ? -10.509 3.289 1.463 1.00 92.50 224 THR A O 1
ATOM 1752 N N . VAL A 1 225 ? -8.723 2.829 2.745 1.00 93.50 225 VAL A N 1
ATOM 1753 C CA . VAL A 1 225 ? -8.268 4.207 2.939 1.00 93.50 225 VAL A CA 1
ATOM 1754 C C . VAL A 1 225 ? -7.085 4.435 2.001 1.00 93.50 225 VAL A C 1
ATOM 1756 O O . VAL A 1 225 ? -6.047 3.783 2.134 1.00 93.50 225 VAL A O 1
ATOM 1759 N N . ALA A 1 226 ? -7.236 5.316 1.011 1.00 93.00 226 ALA A N 1
ATOM 1760 C CA . ALA A 1 226 ? -6.236 5.526 -0.038 1.00 93.00 226 ALA A CA 1
ATOM 1761 C C . ALA A 1 226 ? -5.610 6.925 0.015 1.00 93.00 226 ALA A C 1
ATOM 1763 O O . ALA A 1 226 ? -6.202 7.905 -0.436 1.00 93.00 226 ALA A O 1
ATOM 1764 N N . TYR A 1 227 ? -4.372 7.009 0.506 1.00 91.62 227 TYR A N 1
ATOM 1765 C CA . TYR A 1 227 ? -3.603 8.252 0.546 1.00 91.62 227 TYR A CA 1
ATOM 1766 C C . TYR A 1 227 ? -2.898 8.501 -0.778 1.00 91.62 227 TYR A C 1
ATOM 1768 O O . TYR A 1 227 ? -2.001 7.751 -1.169 1.00 91.62 227 TYR A O 1
ATOM 1776 N N . GLU A 1 228 ? -3.281 9.589 -1.443 1.00 89.31 228 GLU A N 1
ATOM 1777 C CA . GLU A 1 228 ? -2.649 10.078 -2.673 1.00 89.31 228 GLU A CA 1
ATOM 1778 C C . GLU A 1 228 ? -2.428 8.971 -3.720 1.00 89.31 228 GLU A C 1
ATOM 1780 O O . GLU A 1 228 ? -1.331 8.788 -4.251 1.00 89.31 228 GLU A O 1
ATOM 1785 N N . SER A 1 229 ? -3.481 8.192 -4.001 1.00 89.06 229 SER A N 1
ATOM 1786 C CA . SER A 1 229 ? -3.382 7.110 -4.978 1.00 89.06 229 SER A CA 1
ATOM 1787 C C . SER A 1 229 ? -3.208 7.628 -6.406 1.00 89.06 229 SER A C 1
ATOM 1789 O O . SER A 1 229 ? -3.876 8.575 -6.824 1.00 89.06 229 SER A O 1
ATOM 1791 N N . ILE A 1 230 ? -2.337 6.956 -7.161 1.00 79.56 230 ILE A N 1
ATOM 1792 C CA . ILE A 1 230 ? -1.998 7.282 -8.554 1.00 79.56 230 ILE A CA 1
ATOM 1793 C C . ILE A 1 230 ? -2.891 6.571 -9.583 1.00 79.56 230 ILE A C 1
ATOM 1795 O O . ILE A 1 230 ? -2.554 6.509 -10.761 1.00 79.56 230 ILE A O 1
ATOM 1799 N N . GLY A 1 231 ? -4.016 5.989 -9.163 1.00 79.94 231 GLY A N 1
ATOM 1800 C CA . GLY A 1 231 ? -4.921 5.289 -10.070 1.00 79.94 231 GLY A CA 1
ATOM 1801 C C . GLY A 1 231 ? -6.220 4.862 -9.397 1.00 79.94 231 GLY A C 1
ATOM 1802 O O . GLY A 1 231 ? -6.250 4.584 -8.198 1.00 79.94 231 GLY A O 1
ATOM 1803 N N . TYR A 1 232 ? -7.292 4.815 -10.186 1.00 84.69 232 TYR A N 1
ATOM 1804 C CA . TYR A 1 232 ? -8.606 4.355 -9.746 1.00 84.69 232 TYR A CA 1
ATOM 1805 C C . TYR A 1 232 ? -9.183 3.390 -10.776 1.00 84.69 232 TYR A C 1
ATOM 1807 O O . TYR A 1 232 ? -9.008 3.594 -11.980 1.00 84.69 232 TYR A O 1
ATOM 1815 N N . ALA A 1 233 ? -9.836 2.333 -10.301 1.00 82.56 233 ALA A N 1
ATOM 1816 C CA . ALA A 1 233 ? -10.505 1.368 -11.160 1.00 82.56 233 ALA A CA 1
ATOM 1817 C C . ALA A 1 233 ? -11.868 1.926 -11.594 1.00 82.56 233 ALA A C 1
ATOM 1819 O O . ALA A 1 233 ? -12.683 2.308 -10.757 1.00 82.56 233 ALA A O 1
ATOM 1820 N N . PHE A 1 234 ? -12.116 1.956 -12.903 1.00 83.94 234 PHE A N 1
ATOM 1821 C CA . PHE A 1 234 ? -13.390 2.378 -13.483 1.00 83.94 234 PHE A CA 1
ATOM 1822 C C . PHE A 1 234 ? -13.997 1.241 -14.318 1.00 83.94 234 PHE A C 1
ATOM 1824 O O . PHE A 1 234 ? -13.247 0.457 -14.909 1.00 83.94 234 PHE A O 1
ATOM 1831 N N . PRO A 1 235 ? -15.337 1.147 -14.421 1.00 81.38 235 PRO A N 1
ATOM 1832 C CA . PRO A 1 235 ? -15.988 0.264 -15.383 1.00 81.38 235 PRO A CA 1
ATOM 1833 C C . PRO A 1 235 ? -15.531 0.572 -16.813 1.00 81.38 235 PRO A C 1
ATOM 1835 O O . PRO A 1 235 ? -15.338 1.732 -17.164 1.00 81.38 235 PRO A O 1
ATOM 1838 N N . ALA A 1 236 ? -15.438 -0.446 -17.671 1.00 77.88 236 ALA A N 1
ATOM 1839 C CA . ALA A 1 236 ? -15.020 -0.269 -19.068 1.00 77.88 236 ALA A CA 1
ATOM 1840 C C . ALA A 1 236 ? -15.934 0.682 -19.872 1.00 77.88 236 ALA A C 1
ATOM 1842 O O . ALA A 1 236 ? -15.502 1.280 -20.852 1.00 77.88 236 ALA A O 1
ATOM 1843 N N . SER A 1 237 ? -17.195 0.836 -19.452 1.00 76.44 237 SER A N 1
ATOM 1844 C CA . SER A 1 237 ? -18.161 1.779 -20.029 1.00 76.44 237 SER A CA 1
ATOM 1845 C C . SER A 1 237 ? -17.919 3.237 -19.626 1.00 76.44 237 SER A C 1
ATOM 1847 O O . SER A 1 237 ? -18.547 4.137 -20.184 1.00 76.44 237 SER A O 1
ATOM 1849 N N . PHE A 1 238 ? -17.045 3.489 -18.651 1.00 73.81 238 PHE A N 1
ATOM 1850 C CA . PHE A 1 238 ? -16.739 4.830 -18.183 1.00 73.81 238 PHE A CA 1
ATOM 1851 C C . PHE A 1 238 ? -15.761 5.492 -19.156 1.00 73.81 238 PHE A C 1
ATOM 1853 O O . PHE A 1 238 ? -14.591 5.124 -19.250 1.00 73.81 238 PHE A O 1
ATOM 1860 N N . ASN A 1 239 ? -16.256 6.464 -19.921 1.00 64.12 239 ASN A N 1
ATOM 1861 C CA . ASN A 1 239 ? -15.470 7.111 -20.962 1.00 64.12 239 ASN A CA 1
ATOM 1862 C C . ASN A 1 239 ? -14.457 8.096 -20.354 1.00 64.12 239 ASN A C 1
ATOM 1864 O O . ASN A 1 239 ? -14.792 9.236 -20.025 1.00 64.12 239 ASN A O 1
ATOM 1868 N N . ILE A 1 240 ? -13.206 7.661 -20.203 1.00 59.88 240 ILE A N 1
ATOM 1869 C CA . ILE A 1 240 ? -12.115 8.504 -19.704 1.00 59.88 240 ILE A CA 1
ATOM 1870 C C . ILE A 1 240 ? -11.500 9.262 -20.884 1.00 59.88 240 ILE A C 1
ATOM 1872 O O . ILE A 1 240 ? -10.524 8.829 -21.492 1.00 59.88 240 ILE A O 1
ATOM 1876 N N . THR A 1 241 ? -12.051 10.429 -21.213 1.00 47.25 241 THR A N 1
ATOM 1877 C CA . THR A 1 241 ? -11.468 11.319 -22.229 1.00 47.25 241 THR A CA 1
ATOM 1878 C C . THR A 1 241 ? -10.631 12.412 -21.559 1.00 47.25 241 THR A C 1
ATOM 1880 O O . THR A 1 241 ? -11.191 13.357 -21.007 1.00 47.25 241 THR A O 1
ATOM 1883 N N . GLY A 1 242 ? -9.298 12.308 -21.610 1.00 46.28 242 GLY A N 1
ATOM 1884 C CA . GLY A 1 242 ? -8.379 13.403 -21.256 1.00 46.28 242 GLY A CA 1
ATOM 1885 C C . GLY A 1 242 ? -7.197 13.013 -20.361 1.00 46.28 242 GLY A C 1
ATOM 1886 O O . GLY A 1 242 ? -7.290 12.118 -19.527 1.00 46.28 242 GLY A O 1
ATOM 1887 N N . PHE A 1 243 ? -6.076 13.731 -20.506 1.00 42.41 243 PHE A N 1
ATOM 1888 C CA . PHE A 1 243 ? -5.006 13.760 -19.503 1.00 42.41 243 PHE A CA 1
ATOM 1889 C C . PHE A 1 243 ? -5.527 14.515 -18.272 1.00 42.41 243 PHE A C 1
ATOM 1891 O O . PHE A 1 243 ? -5.487 15.747 -18.206 1.00 42.41 243 PHE A O 1
ATOM 1898 N N . TRP A 1 244 ? -6.081 13.783 -17.307 1.00 41.50 244 TRP A N 1
ATOM 1899 C CA . TRP A 1 244 ? -6.623 14.362 -16.081 1.00 41.50 244 TRP A CA 1
ATOM 1900 C C . TRP A 1 244 ? -5.490 14.824 -15.163 1.00 41.50 244 TRP A C 1
ATOM 1902 O O . TRP A 1 244 ? -4.927 14.065 -14.381 1.00 41.50 244 TRP A O 1
ATOM 1912 N N . ASN A 1 245 ? -5.159 16.112 -15.251 1.00 45.78 245 ASN A N 1
ATOM 1913 C CA . ASN A 1 245 ? -4.265 16.755 -14.301 1.00 45.78 245 ASN A CA 1
ATOM 1914 C C . ASN A 1 245 ? -4.866 16.758 -12.882 1.00 45.78 245 ASN A C 1
ATOM 1916 O O . ASN A 1 245 ? -5.963 17.273 -12.643 1.00 45.78 245 ASN A O 1
ATOM 1920 N N . ARG A 1 246 ? -4.030 16.266 -11.958 1.00 67.38 246 ARG A N 1
ATOM 1921 C CA . ARG A 1 246 ? -4.147 16.135 -10.496 1.00 67.38 246 ARG A CA 1
ATOM 1922 C C . ARG A 1 246 ? -5.089 15.031 -10.016 1.00 67.38 246 ARG A C 1
ATOM 1924 O O . ARG A 1 246 ? -6.296 15.231 -9.935 1.00 67.38 246 ARG A O 1
ATOM 1931 N N . TRP A 1 247 ? -4.475 13.920 -9.597 1.00 75.12 247 TRP A N 1
ATOM 1932 C CA . TRP A 1 247 ? -5.019 12.724 -8.936 1.00 75.12 247 TRP A CA 1
ATOM 1933 C C . TRP A 1 247 ? -6.272 12.954 -8.079 1.00 75.12 247 TRP A C 1
ATOM 1935 O O . TRP A 1 247 ? -7.232 12.209 -8.213 1.00 75.12 247 TRP A O 1
ATOM 1945 N N . ALA A 1 248 ? -6.339 14.049 -7.314 1.00 76.38 248 ALA A N 1
ATOM 1946 C CA . ALA A 1 248 ? -7.520 14.442 -6.539 1.00 76.38 248 ALA A CA 1
ATOM 1947 C C . ALA A 1 248 ? -8.826 14.569 -7.358 1.00 76.38 248 ALA A C 1
ATOM 1949 O O . ALA A 1 248 ? -9.912 14.339 -6.832 1.00 76.38 248 ALA A O 1
ATOM 1950 N N . ARG A 1 249 ? -8.766 14.957 -8.640 1.00 80.69 249 ARG A N 1
ATOM 1951 C CA . ARG A 1 249 ? -9.946 14.980 -9.524 1.00 80.69 249 ARG A CA 1
ATOM 1952 C C . ARG A 1 249 ? -10.400 13.570 -9.891 1.00 80.69 249 ARG A C 1
ATOM 1954 O O . ARG A 1 249 ? -11.599 13.317 -9.866 1.00 80.69 249 ARG A O 1
ATOM 1961 N N . MET A 1 250 ? -9.462 12.664 -10.174 1.00 84.31 250 MET A N 1
ATOM 1962 C CA . MET A 1 250 ? -9.776 11.254 -10.424 1.00 84.31 250 MET A CA 1
ATOM 1963 C C . MET A 1 250 ? -10.360 10.594 -9.176 1.00 84.31 250 MET A C 1
ATOM 1965 O O . MET A 1 250 ? -11.368 9.908 -9.290 1.00 84.31 250 MET A O 1
ATOM 1969 N N . SER A 1 251 ? -9.807 10.882 -7.992 1.00 87.50 251 SER A N 1
ATOM 1970 C CA . SER A 1 251 ? -10.360 10.425 -6.712 1.00 87.50 251 SER A CA 1
ATOM 1971 C C . SER A 1 251 ? -11.819 10.835 -6.552 1.00 87.50 251 SER A C 1
ATOM 1973 O O . SER A 1 251 ? -12.659 10.010 -6.215 1.00 87.50 251 SER A O 1
ATOM 1975 N N . ARG A 1 252 ? -12.139 12.110 -6.822 1.00 88.50 252 ARG A N 1
ATOM 1976 C CA . ARG A 1 252 ? -13.511 12.626 -6.701 1.00 88.50 252 ARG A CA 1
ATOM 1977 C C . ARG A 1 252 ? -14.457 11.993 -7.715 1.00 88.50 252 ARG A C 1
ATOM 1979 O O . ARG A 1 252 ? -15.589 11.696 -7.359 1.00 88.50 252 ARG A O 1
ATOM 1986 N N . ALA A 1 253 ? -14.000 11.767 -8.947 1.00 87.38 253 ALA A N 1
ATOM 1987 C CA . ALA A 1 253 ? -14.793 11.077 -9.962 1.00 87.38 253 ALA A CA 1
ATOM 1988 C C . ALA A 1 253 ? -15.071 9.617 -9.570 1.00 87.38 253 ALA A C 1
ATOM 1990 O O . ALA A 1 253 ? -16.207 9.166 -9.673 1.00 87.38 253 ALA A O 1
ATOM 1991 N N . ALA A 1 254 ? -14.057 8.904 -9.069 1.00 89.12 254 ALA A N 1
ATOM 1992 C CA . ALA A 1 254 ? -14.210 7.538 -8.581 1.00 89.12 254 ALA A CA 1
ATOM 1993 C C . ALA A 1 254 ? -15.176 7.471 -7.389 1.00 89.12 254 ALA A C 1
ATOM 1995 O O . ALA A 1 254 ? -16.106 6.674 -7.408 1.00 89.12 254 ALA A O 1
ATOM 1996 N N . ALA A 1 255 ? -15.015 8.348 -6.392 1.00 91.19 255 ALA A N 1
ATOM 1997 C CA . ALA A 1 255 ? -15.917 8.409 -5.244 1.00 91.19 255 ALA A CA 1
ATOM 1998 C C . ALA A 1 255 ? -17.359 8.753 -5.649 1.00 91.19 255 ALA A C 1
ATOM 2000 O O . ALA A 1 255 ? -18.296 8.117 -5.176 1.00 91.19 255 ALA A O 1
ATOM 2001 N N . GLY A 1 256 ? -17.537 9.711 -6.566 1.00 90.56 256 GLY A N 1
ATOM 2002 C CA . GLY A 1 256 ? -18.845 10.052 -7.125 1.00 90.56 256 GLY A CA 1
ATOM 2003 C C . GLY A 1 256 ? -19.523 8.844 -7.769 1.00 90.56 256 GLY A C 1
ATOM 2004 O O . GLY A 1 256 ? -20.652 8.526 -7.414 1.00 90.56 256 GLY A O 1
ATOM 2005 N N . LEU A 1 257 ? -18.800 8.114 -8.623 1.00 90.25 257 LEU A N 1
ATOM 2006 C CA . LEU A 1 257 ? -19.318 6.909 -9.267 1.00 90.25 257 LEU A CA 1
ATOM 2007 C C . LEU A 1 257 ? -19.650 5.799 -8.257 1.00 90.25 257 LEU A C 1
ATOM 2009 O O . LEU A 1 257 ? -20.687 5.156 -8.379 1.00 90.25 257 LEU A O 1
ATOM 2013 N N . ILE A 1 258 ? -18.801 5.578 -7.247 1.00 90.50 258 ILE A N 1
ATOM 2014 C CA . ILE A 1 258 ? -19.072 4.602 -6.179 1.00 90.50 258 ILE A CA 1
ATOM 2015 C C . ILE A 1 258 ? -20.385 4.949 -5.465 1.00 90.50 258 ILE A C 1
ATOM 2017 O O . ILE A 1 258 ? -21.227 4.072 -5.282 1.00 90.50 258 ILE A O 1
ATOM 2021 N N . ASN A 1 259 ? -20.581 6.220 -5.112 1.00 93.81 259 ASN A N 1
ATOM 2022 C CA . ASN A 1 259 ? -21.785 6.689 -4.425 1.00 93.81 259 ASN A CA 1
ATOM 2023 C C . ASN A 1 259 ? -23.035 6.605 -5.317 1.00 93.81 259 ASN A C 1
ATOM 2025 O O . ASN A 1 259 ? -24.094 6.192 -4.850 1.00 93.81 259 ASN A O 1
ATOM 2029 N N . GLU A 1 260 ? -22.922 6.934 -6.608 1.00 92.81 260 GLU A N 1
ATOM 2030 C CA . GLU A 1 260 ? -24.008 6.777 -7.590 1.00 92.81 260 GLU A CA 1
ATOM 2031 C C . GLU A 1 260 ? -24.454 5.316 -7.739 1.00 92.81 260 GLU A C 1
ATOM 2033 O O . GLU A 1 260 ? -25.635 5.042 -7.949 1.00 92.81 260 GLU A O 1
ATOM 2038 N N . LEU A 1 261 ? -23.522 4.373 -7.584 1.00 90.81 261 LEU A N 1
ATOM 2039 C CA . LEU A 1 261 ? -23.782 2.933 -7.621 1.00 90.81 261 LEU A CA 1
ATOM 2040 C C . LEU A 1 261 ? -24.216 2.353 -6.259 1.00 90.81 261 LEU A C 1
ATOM 2042 O O . LEU A 1 261 ? -24.360 1.137 -6.136 1.00 90.81 261 LEU A O 1
ATOM 2046 N N . GLY A 1 262 ? -24.448 3.196 -5.247 1.00 90.38 262 GLY A N 1
ATOM 2047 C CA . GLY A 1 262 ? -24.938 2.794 -3.922 1.00 90.38 262 GLY A CA 1
ATOM 2048 C C . GLY A 1 262 ? -23.855 2.390 -2.915 1.00 90.38 262 GLY A C 1
ATOM 2049 O O . GLY A 1 262 ? -24.184 1.862 -1.853 1.00 90.38 262 GLY A O 1
ATOM 2050 N N . GLY A 1 263 ? -22.578 2.618 -3.230 1.00 89.81 263 GLY A N 1
ATOM 2051 C CA . GLY A 1 263 ? -21.467 2.480 -2.288 1.00 89.81 263 GLY A CA 1
ATOM 2052 C C . GLY A 1 263 ? -21.289 3.707 -1.387 1.00 89.81 263 GLY A C 1
ATOM 2053 O O . GLY A 1 263 ? -22.085 4.643 -1.415 1.00 89.81 263 GLY A O 1
ATOM 2054 N N . GLN A 1 264 ? -20.223 3.693 -0.583 1.00 90.94 264 GLN A N 1
ATOM 2055 C CA . GLN A 1 264 ? -19.841 4.803 0.293 1.00 90.94 264 GLN A CA 1
ATOM 2056 C C . GLN A 1 264 ? -18.372 5.149 0.062 1.00 90.94 264 GLN A C 1
ATOM 2058 O O . GLN A 1 264 ? -17.484 4.340 0.322 1.00 90.94 264 GLN A O 1
ATOM 2063 N N . ALA A 1 265 ? -18.118 6.339 -0.470 1.00 91.62 265 ALA A N 1
ATOM 2064 C CA . ALA A 1 265 ? -16.780 6.841 -0.724 1.00 91.62 265 ALA A CA 1
ATOM 2065 C C . ALA A 1 265 ? -16.701 8.347 -0.465 1.00 91.62 265 ALA A C 1
ATOM 2067 O O . ALA A 1 265 ? -17.525 9.131 -0.944 1.00 91.62 265 ALA A O 1
ATOM 2068 N N . GLU A 1 266 ? -15.650 8.753 0.240 1.00 90.25 266 GLU A N 1
ATOM 2069 C CA . GLU A 1 266 ? -15.340 10.147 0.538 1.00 90.25 266 GLU A CA 1
ATOM 2070 C C . GLU A 1 266 ? -13.923 10.490 0.055 1.00 90.25 266 GLU A C 1
ATOM 2072 O O . GLU A 1 266 ? -13.009 9.667 0.102 1.00 90.25 266 GLU A O 1
ATOM 2077 N N . VAL A 1 267 ? -13.729 11.726 -0.415 1.00 88.25 267 VAL A N 1
ATOM 2078 C CA . VAL A 1 267 ? -12.399 12.264 -0.725 1.00 88.25 267 VAL A CA 1
ATOM 2079 C C . VAL A 1 267 ? -12.099 13.414 0.215 1.00 88.25 267 VAL A C 1
ATOM 2081 O O . VAL A 1 267 ? -12.718 14.475 0.132 1.00 88.25 267 VAL A O 1
ATOM 2084 N N . LEU A 1 268 ? -11.088 13.215 1.052 1.00 86.94 268 LEU A N 1
ATOM 2085 C CA . LEU A 1 268 ? -10.615 14.206 2.003 1.00 86.94 268 LEU A CA 1
ATOM 2086 C C . LEU A 1 268 ? -9.375 14.923 1.472 1.00 86.94 268 LEU A C 1
ATOM 2088 O O . LEU A 1 268 ? -8.431 14.293 0.997 1.00 86.94 268 LEU A O 1
ATOM 2092 N N . VAL A 1 269 ? -9.365 16.252 1.585 1.00 85.31 269 VAL A N 1
ATOM 2093 C CA . VAL A 1 269 ? -8.179 17.075 1.321 1.00 85.31 269 VAL A CA 1
ATOM 2094 C C . VAL A 1 269 ? -7.675 17.614 2.652 1.00 85.31 269 VAL A C 1
ATOM 2096 O O . VAL A 1 269 ? -8.299 18.487 3.257 1.00 85.31 269 VAL A O 1
ATOM 2099 N N . LEU A 1 270 ? -6.547 17.078 3.120 1.00 82.06 270 LEU A N 1
ATOM 2100 C CA . LEU A 1 270 ? -5.963 17.486 4.395 1.00 82.06 270 LEU A CA 1
ATOM 2101 C C . LEU A 1 270 ? -5.651 18.993 4.388 1.00 82.06 270 LEU A C 1
ATOM 2103 O O . LEU A 1 270 ? -5.079 19.530 3.439 1.00 82.06 270 LEU A O 1
ATOM 2107 N N . GLY A 1 271 ? -6.072 19.682 5.450 1.00 78.19 271 GLY A N 1
ATOM 2108 C CA . GLY A 1 271 ? -5.885 21.124 5.631 1.00 78.19 271 GLY A CA 1
ATOM 2109 C C . GLY A 1 271 ? -7.002 22.016 5.068 1.00 78.19 271 GLY A C 1
ATOM 2110 O O . GLY A 1 271 ? -7.094 23.181 5.481 1.00 78.19 271 GLY A O 1
ATOM 2111 N N . GLU A 1 272 ? -7.881 21.494 4.204 1.00 79.62 272 GLU A N 1
ATOM 2112 C CA . GLU A 1 272 ? -9.112 22.170 3.770 1.00 79.62 272 GLU A CA 1
ATOM 2113 C C . GLU A 1 272 ? -10.246 21.853 4.754 1.00 79.62 272 GLU A C 1
ATOM 2115 O O . GLU A 1 272 ? -10.701 20.721 4.857 1.00 79.62 272 GLU A O 1
ATOM 2120 N N . GLY A 1 273 ? -10.690 22.843 5.534 1.00 68.81 273 GLY A N 1
ATOM 2121 C CA . GLY A 1 273 ? -11.807 22.671 6.478 1.00 68.81 273 GLY A CA 1
ATOM 2122 C C . GLY A 1 273 ? -11.502 21.854 7.745 1.00 68.81 273 GLY A C 1
ATOM 2123 O O . GLY A 1 273 ? -12.361 21.772 8.613 1.00 68.81 273 GLY A O 1
ATOM 2124 N N . MET A 1 274 ? -10.285 21.316 7.903 1.00 69.69 274 MET A N 1
ATOM 2125 C CA . MET A 1 274 ? -9.903 20.412 9.010 1.00 69.69 274 MET A CA 1
ATOM 2126 C C . MET A 1 274 ? -8.930 21.025 10.037 1.00 69.69 274 MET A C 1
ATOM 2128 O O . MET A 1 274 ? -8.208 20.322 10.742 1.00 69.69 274 MET A O 1
ATOM 2132 N N . GLY A 1 275 ? -8.870 22.356 10.109 1.00 72.75 275 GLY A N 1
ATOM 2133 C CA . GLY A 1 275 ? -7.965 23.072 11.012 1.00 72.75 275 GLY A CA 1
ATOM 2134 C C . GLY A 1 275 ? -6.505 23.126 10.537 1.00 72.75 275 GLY A C 1
ATOM 2135 O O . GLY A 1 275 ? -6.132 22.627 9.476 1.00 72.75 275 GLY A O 1
ATOM 2136 N N . THR A 1 276 ? -5.659 23.810 11.310 1.00 80.88 276 THR A N 1
ATOM 2137 C CA . THR A 1 276 ? -4.249 24.057 10.955 1.00 80.88 276 THR A CA 1
ATOM 2138 C C . THR A 1 276 ? -3.325 22.876 11.249 1.00 80.88 276 THR A C 1
ATOM 2140 O O . THR A 1 276 ? -2.238 22.820 10.683 1.00 80.88 276 THR A O 1
ATOM 2143 N N . MET A 1 277 ? -3.756 21.926 12.086 1.00 82.56 277 MET A N 1
ATOM 2144 C CA . MET A 1 277 ? -2.957 20.763 12.502 1.00 82.56 277 MET A CA 1
ATOM 2145 C C . MET A 1 277 ? -2.700 19.761 11.365 1.00 82.56 277 MET A C 1
ATOM 2147 O O . MET A 1 277 ? -1.723 19.023 11.419 1.00 82.56 277 MET A O 1
ATOM 2151 N N . LEU A 1 278 ? -3.538 19.762 10.322 1.00 83.50 278 LEU A N 1
ATOM 2152 C CA . LEU A 1 278 ? -3.440 18.890 9.140 1.00 83.50 278 LEU A CA 1
ATOM 2153 C C . LEU A 1 278 ? -2.909 19.626 7.895 1.00 83.50 278 LEU A C 1
ATOM 2155 O O . LEU A 1 278 ? -3.173 19.229 6.764 1.00 83.50 278 LEU A O 1
ATOM 2159 N N . ARG A 1 279 ? -2.210 20.753 8.081 1.00 83.12 279 ARG A N 1
ATOM 2160 C CA . ARG A 1 279 ? -1.578 21.504 6.984 1.00 83.12 279 ARG A CA 1
ATOM 2161 C C . ARG A 1 279 ? -0.101 21.146 6.858 1.00 83.12 279 ARG A C 1
ATOM 2163 O O . ARG A 1 279 ? 0.561 20.884 7.853 1.00 83.12 279 ARG A O 1
ATOM 2170 N N . GLY A 1 280 ? 0.423 21.244 5.635 1.00 81.19 280 GLY A N 1
ATOM 2171 C CA . GLY A 1 280 ? 1.850 21.042 5.354 1.00 81.19 280 GLY A CA 1
ATOM 2172 C C . GLY A 1 280 ? 2.260 19.578 5.198 1.00 81.19 280 GLY A C 1
ATOM 2173 O O . GLY A 1 280 ? 3.451 19.283 5.218 1.00 81.19 280 GLY A O 1
ATOM 2174 N N . ASN A 1 281 ? 1.287 18.681 5.042 1.00 86.75 281 ASN A N 1
ATOM 2175 C CA . ASN A 1 281 ? 1.533 17.267 4.825 1.00 86.75 281 ASN A CA 1
ATOM 2176 C C . ASN A 1 281 ? 2.252 16.987 3.495 1.00 86.75 281 ASN A C 1
ATOM 2178 O O . ASN A 1 281 ? 2.023 17.655 2.480 1.00 86.75 281 ASN A O 1
ATOM 2182 N N . THR A 1 282 ? 3.133 15.992 3.525 1.00 87.19 282 THR A N 1
ATOM 2183 C CA . THR A 1 282 ? 3.863 15.472 2.368 1.00 87.19 282 THR A CA 1
ATOM 2184 C C . THR A 1 282 ? 3.114 14.283 1.767 1.00 87.19 282 THR A C 1
ATOM 2186 O O . THR A 1 282 ? 2.082 13.856 2.277 1.00 87.19 282 THR A O 1
ATOM 2189 N N . HIS A 1 283 ? 3.650 13.699 0.695 1.00 88.31 283 HIS A N 1
ATOM 2190 C CA . HIS A 1 283 ? 3.093 12.470 0.125 1.00 88.31 283 HIS A CA 1
ATOM 2191 C C . HIS A 1 283 ? 3.121 11.281 1.108 1.00 88.31 283 HIS A C 1
ATOM 2193 O O . HIS A 1 283 ? 2.315 10.357 1.003 1.00 88.31 283 HIS A O 1
ATOM 2199 N N . ILE A 1 284 ? 4.043 11.308 2.080 1.00 88.06 284 ILE A N 1
ATOM 2200 C CA . ILE A 1 284 ? 4.232 10.253 3.082 1.00 88.06 284 ILE A CA 1
ATOM 2201 C C . ILE A 1 284 ? 3.704 10.737 4.438 1.00 88.06 284 ILE A C 1
ATOM 2203 O O . ILE A 1 284 ? 4.439 10.839 5.421 1.00 88.06 284 ILE A O 1
ATOM 2207 N N . VAL A 1 285 ? 2.399 11.010 4.493 1.00 88.56 285 VAL A N 1
ATOM 2208 C CA . VAL A 1 285 ? 1.714 11.583 5.670 1.00 88.56 285 VAL A CA 1
ATOM 2209 C C . VAL A 1 285 ? 1.934 10.802 6.969 1.00 88.56 285 VAL A C 1
ATOM 2211 O O . VAL A 1 285 ? 1.932 11.364 8.061 1.00 88.56 285 VAL A O 1
ATOM 2214 N N . PHE A 1 286 ? 2.182 9.498 6.856 1.00 89.88 286 PHE A N 1
ATOM 2215 C CA . PHE A 1 286 ? 2.438 8.574 7.965 1.00 89.88 286 PHE A CA 1
ATOM 2216 C C . PHE A 1 286 ? 3.724 8.888 8.732 1.00 89.88 286 PHE A C 1
ATOM 2218 O O . PHE A 1 286 ? 3.842 8.559 9.916 1.00 89.88 286 PHE A O 1
ATOM 2225 N N . ALA A 1 287 ? 4.684 9.504 8.043 1.00 86.38 287 ALA A N 1
ATOM 2226 C CA . ALA A 1 287 ? 6.004 9.820 8.558 1.00 86.38 287 ALA A CA 1
ATOM 2227 C C . ALA A 1 287 ? 6.207 11.329 8.792 1.00 86.38 287 ALA A C 1
ATOM 2229 O O . ALA A 1 287 ? 7.275 11.728 9.261 1.00 86.38 287 ALA A O 1
ATOM 2230 N N . ASP A 1 288 ? 5.193 12.149 8.496 1.00 86.88 288 ASP A N 1
ATOM 2231 C CA . ASP A 1 288 ? 5.202 13.586 8.763 1.00 86.88 288 ASP A CA 1
ATOM 2232 C C . ASP A 1 288 ? 5.189 13.886 10.267 1.00 86.88 288 ASP A C 1
ATOM 2234 O O . ASP A 1 288 ? 4.720 13.103 11.096 1.00 86.88 288 ASP A O 1
ATOM 2238 N N . MET A 1 289 ? 5.660 15.076 10.638 1.00 86.50 289 MET A N 1
ATOM 2239 C CA . MET A 1 289 ? 5.738 15.502 12.040 1.00 86.50 289 MET A CA 1
ATOM 2240 C C . MET A 1 289 ? 4.370 15.620 12.729 1.00 86.50 289 MET A C 1
ATOM 2242 O O . MET A 1 289 ? 4.298 15.528 13.954 1.00 86.50 289 MET A O 1
ATOM 2246 N N . ASN A 1 290 ? 3.296 15.798 11.955 1.00 86.94 290 ASN A N 1
ATOM 2247 C CA . ASN A 1 290 ? 1.912 15.888 12.422 1.00 86.94 290 ASN A CA 1
ATOM 2248 C C . ASN A 1 290 ? 1.120 14.577 12.226 1.00 86.94 290 ASN A C 1
ATOM 2250 O O . ASN A 1 290 ? -0.106 14.590 12.337 1.00 86.94 290 ASN A O 1
ATOM 2254 N N . ASN A 1 291 ? 1.789 13.451 11.948 1.00 89.31 291 ASN A N 1
ATOM 2255 C CA . ASN A 1 291 ? 1.151 12.160 11.661 1.00 89.31 291 ASN A CA 1
ATOM 2256 C C . ASN A 1 291 ? 0.162 11.677 12.740 1.00 89.31 291 ASN A C 1
ATOM 2258 O O . ASN A 1 291 ? -0.794 10.974 12.429 1.00 89.31 291 ASN A O 1
ATOM 2262 N N . GLU A 1 292 ? 0.332 12.083 13.999 1.00 88.69 292 GLU A N 1
ATOM 2263 C CA . GLU A 1 292 ? -0.623 11.788 15.073 1.00 88.69 292 GLU A CA 1
ATOM 2264 C C . GLU A 1 292 ? -2.015 12.394 14.848 1.00 88.69 292 GLU A C 1
ATOM 2266 O O . GLU A 1 292 ? -3.013 11.795 15.255 1.00 88.69 292 GLU A O 1
ATOM 2271 N N . HIS A 1 293 ? -2.089 13.555 14.191 1.00 87.56 293 HIS A N 1
ATOM 2272 C CA . HIS A 1 293 ? -3.348 14.206 13.833 1.00 87.56 293 HIS A CA 1
ATOM 2273 C C . HIS A 1 293 ? -4.012 13.497 12.657 1.00 87.56 293 HIS A C 1
ATOM 2275 O O . HIS A 1 293 ? -5.233 13.376 12.640 1.00 87.56 293 HIS A O 1
ATOM 2281 N N . VAL A 1 294 ? -3.208 12.986 11.716 1.00 87.94 294 VAL A N 1
ATOM 2282 C CA . VAL A 1 294 ? -3.693 12.156 10.605 1.00 87.94 294 VAL A CA 1
ATOM 2283 C C . VAL A 1 294 ? -4.348 10.895 11.172 1.00 87.94 294 VAL A C 1
ATOM 2285 O O . VAL A 1 294 ? -5.534 10.690 10.952 1.00 87.94 294 VAL A O 1
ATOM 2288 N N . VAL A 1 295 ? -3.645 10.147 12.037 1.00 86.44 295 VAL A N 1
ATOM 2289 C CA . VAL A 1 295 ? -4.218 8.953 12.695 1.00 86.44 295 VAL A CA 1
ATOM 2290 C C . VAL A 1 295 ? -5.460 9.292 13.524 1.00 86.44 295 VAL A C 1
ATOM 2292 O O . VAL A 1 295 ? -6.404 8.510 13.578 1.00 86.44 295 VAL A O 1
ATOM 2295 N N . GLY A 1 296 ? -5.458 10.435 14.218 1.00 82.81 296 GLY A N 1
ATOM 2296 C CA . GLY A 1 296 ? -6.627 10.908 14.959 1.00 82.81 296 GLY A CA 1
ATOM 2297 C C . GLY A 1 296 ? -7.857 11.025 14.062 1.00 82.81 296 GLY A C 1
ATOM 2298 O O . GLY A 1 296 ? -8.902 10.478 14.400 1.00 82.81 296 GLY A O 1
ATOM 2299 N N . ARG A 1 297 ? -7.697 11.652 12.893 1.00 81.56 297 ARG A N 1
ATOM 2300 C CA . ARG A 1 297 ? -8.763 11.806 11.900 1.00 81.56 297 ARG A CA 1
ATOM 2301 C C . ARG A 1 297 ? -9.238 10.467 11.337 1.00 81.56 297 ARG A C 1
ATOM 2303 O O . ARG A 1 297 ? -10.438 10.265 11.189 1.00 81.56 297 ARG A O 1
ATOM 2310 N N . ASP A 1 298 ? -8.321 9.552 11.053 1.00 78.31 298 ASP A N 1
ATOM 2311 C CA . ASP A 1 298 ? -8.680 8.229 10.533 1.00 78.31 298 ASP A CA 1
ATOM 2312 C C . ASP A 1 298 ? -9.457 7.402 11.565 1.00 78.31 298 ASP A C 1
ATOM 2314 O O . ASP A 1 298 ? -10.374 6.665 11.217 1.00 78.31 298 ASP A O 1
ATOM 2318 N N . GLY A 1 299 ? -9.124 7.551 12.851 1.00 64.38 299 GLY A N 1
ATOM 2319 C CA . GLY A 1 299 ? -9.865 6.925 13.946 1.00 64.38 299 GLY A CA 1
ATOM 2320 C C . GLY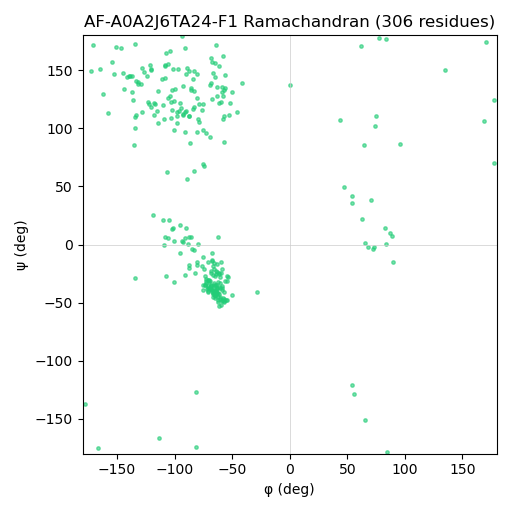 A 1 299 ? -11.291 7.463 14.098 1.00 64.38 299 GLY A C 1
ATOM 2321 O O . GLY A 1 299 ? -12.185 6.707 14.457 1.00 64.38 299 GLY A O 1
ATOM 2322 N N . GLU A 1 300 ? -11.522 8.744 13.796 1.00 63.09 300 GLU A N 1
ATOM 2323 C CA . GLU A 1 300 ? -12.875 9.317 13.764 1.00 63.09 300 GLU A CA 1
ATOM 2324 C C . GLU A 1 300 ? -13.708 8.762 12.604 1.00 63.09 300 GLU A C 1
ATOM 2326 O O . GLU A 1 300 ? -14.909 8.566 12.767 1.00 63.09 300 GLU A O 1
ATOM 2331 N N . LEU A 1 301 ? -13.080 8.502 11.449 1.00 57.88 301 LEU A N 1
ATOM 2332 C CA . LEU A 1 301 ? -13.738 7.860 10.306 1.00 57.88 301 LEU A CA 1
ATOM 2333 C C . LEU A 1 301 ? -14.091 6.405 10.609 1.00 57.88 301 LEU A C 1
ATOM 2335 O O . LEU A 1 301 ? -15.177 5.978 10.249 1.00 57.88 301 LEU A O 1
ATOM 2339 N N . ALA A 1 302 ? -13.213 5.695 11.325 1.00 55.31 302 ALA A N 1
ATOM 2340 C CA . ALA A 1 302 ? -13.421 4.306 11.724 1.00 55.31 302 ALA A CA 1
ATOM 2341 C C . ALA A 1 302 ? -14.591 4.103 12.719 1.00 55.31 302 ALA A C 1
ATOM 2343 O O . ALA A 1 302 ? -15.104 2.992 12.835 1.00 55.31 302 ALA A O 1
ATOM 2344 N N . GLY A 1 303 ? -15.020 5.140 13.454 1.00 47.50 303 GLY A N 1
ATOM 2345 C CA . GLY A 1 303 ? -16.038 5.042 14.513 1.00 47.50 303 GLY A CA 1
ATOM 2346 C C . GLY A 1 303 ? -15.647 4.127 15.693 1.00 47.50 303 GLY A C 1
ATOM 2347 O O . GLY A 1 303 ? -14.657 3.399 15.647 1.00 47.50 303 GLY A O 1
ATOM 2348 N N . GLU A 1 304 ? -16.433 4.133 16.778 1.00 37.03 304 GLU A N 1
ATOM 2349 C CA . GLU A 1 304 ? -16.266 3.169 17.892 1.00 37.03 304 GLU A CA 1
ATOM 2350 C C . GLU A 1 304 ? -16.603 1.717 17.477 1.00 37.03 304 GLU A C 1
ATOM 2352 O O . GLU A 1 304 ? -16.202 0.778 18.161 1.00 37.03 304 GLU A O 1
ATOM 2357 N N . ASP A 1 305 ? -17.251 1.538 16.316 1.00 36.97 305 ASP A N 1
ATOM 2358 C CA . ASP A 1 305 ? -17.716 0.252 15.777 1.00 36.97 305 ASP A CA 1
ATOM 2359 C C . ASP A 1 305 ? -16.922 -0.260 14.550 1.00 36.97 305 ASP A C 1
ATOM 2361 O O . ASP A 1 305 ? -17.282 -1.281 13.962 1.00 36.97 305 ASP A O 1
ATOM 2365 N N . GLY A 1 306 ? -15.822 0.397 14.155 1.00 40.53 306 GLY A N 1
ATOM 2366 C CA . GLY A 1 306 ? -14.907 -0.118 13.124 1.00 40.53 306 GLY A CA 1
ATOM 2367 C C . GLY A 1 306 ? -15.452 -0.109 11.687 1.00 40.53 306 GLY A C 1
ATOM 2368 O O . GLY A 1 306 ? -15.190 -1.043 10.926 1.00 40.53 306 GLY A O 1
ATOM 2369 N N . VAL A 1 307 ? -16.194 0.928 11.303 1.00 35.50 307 VAL A N 1
ATOM 2370 C CA . VAL A 1 307 ? -16.665 1.143 9.928 1.00 35.50 307 VAL A CA 1
ATOM 2371 C C . VAL A 1 307 ? -15.677 2.050 9.204 1.00 35.50 307 VAL A C 1
ATOM 2373 O O . VAL A 1 307 ? -15.494 3.188 9.606 1.00 35.50 307 VAL A O 1
ATOM 2376 N N . VAL A 1 308 ? -15.041 1.545 8.147 1.00 37.31 308 VAL A N 1
ATOM 2377 C CA . VAL A 1 308 ? -14.289 2.355 7.170 1.00 37.31 308 VAL A CA 1
ATOM 2378 C C . VAL A 1 308 ? -15.179 2.700 5.999 1.00 37.31 308 VAL A C 1
ATOM 2380 O O . VAL A 1 308 ? -15.937 1.793 5.591 1.00 37.31 308 VAL A O 1
#

pLDDT: mean 78.07, std 17.65, range [31.16, 96.06]

InterPro domains:
  IPR029058 Alpha/Beta hydrolase fold [G3DSA:3.40.50.1820] (35-297)

Solvent-accessible surface area (backbone atoms only — not comparable to full-atom values): 18129 Å² total; per-residue (Å²): 132,89,85,89,89,84,90,80,86,85,86,79,88,85,73,71,70,64,61,54,53,58,54,52,53,54,53,55,61,57,52,65,66,65,69,69,71,66,78,69,75,77,76,84,72,83,74,94,75,86,81,74,42,77,38,75,51,49,76,47,62,42,94,88,44,81,91,41,72,49,79,17,39,24,27,38,41,46,73,46,75,47,21,40,34,36,28,39,47,32,42,47,64,55,37,38,52,14,68,89,68,45,88,12,44,52,57,57,39,45,68,67,74,40,37,66,22,58,33,31,47,45,49,23,70,96,20,53,47,52,86,58,94,78,87,86,76,95,70,94,46,66,52,60,50,30,45,73,37,48,34,22,94,44,66,96,42,61,42,93,77,52,77,73,88,88,84,51,75,62,67,85,42,74,69,46,41,52,50,38,11,51,40,49,13,52,41,43,55,65,46,66,41,28,65,34,27,32,39,40,21,27,33,56,26,24,28,27,50,51,47,14,63,70,69,32,90,52,77,18,67,63,34,73,50,59,46,76,31,77,48,78,87,70,62,91,84,59,84,83,84,71,90,75,80,58,54,70,56,58,49,45,51,50,25,50,52,38,40,75,72,72,49,87,54,84,81,84,58,79,38,65,92,62,53,76,70,43,50,88,69,38,70,57,43,41,35,37,86,49,24,70,55,54,53,51,53,53,49,64,60,22,48,102,82,68,48,98

Sequence (308 aa):
MKLNTSMLPRFRGLDVRLRLLSVAVLVVASASTALAAGSRRRKIIMLEKSGGFKIGGTVITDGTNPNQTLSCNRGCIDPRKISLVLWHSSSTQVFQNRWDGGLGYKEFWLQRDYPVYQWDEPRVGRTNYACVPITYCPFYRDANNFVSWNFGPSYLTFWPGGAVRKRYDELDTDENVLLHANAAAFAADSGRLGDGLVYVTNLAAGMRAQMTAILSNSTNIKGTVAYESIGYAFPASFNITGFWNRWARMSRAAAGLINELGGQAEVLVLGEGMGTMLRGNTHIVFADMNNEHVVGRDGELAGEDGVV

Organism: NCBI:txid1095630

Mean predicted aligned error: 11.8 Å

Nearest PDB structures (foldseek):
  4q34-assembly1_A-2  TM=8.523E-01  e=2.168E-15  Parabacteroides distasonis ATCC 8503
  8gp0-assembly1_A  TM=7.735E-01  e=1.895E-13  Hansschlegelia zhihuaiae
  8goy-assembly1_B  TM=7.733E-01  e=2.018E-13  Hansschlegelia zhihuaiae
  1qlw-assembly1_A  TM=7.986E-01  e=9.147E-13  Alcaligenes sp.
  8j7i-assembly1_A  TM=7.609E-01  e=4.873E-13  Hansschlegelia zhihuaiae

Secondary structure (DSSP, 8-state):
---------------SHHHHHHHHHHHHHHHHHHTTS----------S----EEE--EEEE-SS-TT-EEEES-EEE---SSEEEEEESS-GGGGSS-TTS---HHHHHHTTT--EEEEB-TTSGGG---SS---------HHHHHHHTTS-SBTTBPPTT-----------SHHHHHHHHHHHHHHHHTSTT-S-EEEEEETHHHHHHHHHHHH--SS-EEEEEEES-S-----TTS---S---STHHHHHHHHHHHHHTT-------TTSSS-GGG-S--S-GGGSTTHHHHHHHHHHHHTTTT--

Foldseek 3Di:
DDDDDDDDDDDDDDDPPPVVVVVVVVVVVVVVVVVVPPPPPLQDQDDPDDDKDWFDFDKDADPVDRVDIFTFFIKMKDADAQEEEEEELADLVLQQAFQVRHGFNQSLCSSVVHHYIYIDGTCHDPRVGHPDDDDDDDDPCQFVVCVVQQQDPTRPHGDVQGHDDDGGDRPPDPVSLLSRLLNLLSVQQVCRHDQNYEYEYAEQVQQSVQSNVVNHPHNSYQYYHYQQYPDDDDPPPPDDPDPDPDSLVVQVVRQVVCVVVPHHHDRDDFPVVLDPLRPPATSSLRNTPSVSVVSVVVDVVLPVPGHD

Radius of gyration: 28.93 Å; Cα contacts (8 Å, |Δi|>4): 477; chains: 1; bounding box: 78×106×81 Å